Protein AF-A0A3B8P351-F1 (afdb_monomer)

Mean predicted aligned error: 10.22 Å

Foldseek 3Di:
DAAWFEEEEEADPLSVVLQVVSVVVVHRYHYHHAQVSLVVDDLQVTQEYEYLQHHPPHDFRAQHKYWYWKWQDDPDFLQAWTKIFTWIDTGPDDIWTLDIDGQGRDPQSQLLVSLVSSSVVSSVVVNVQVVQCNVPVCRSVPGDTDDDDPGDIHGSVSSVVSNPDGPVVPPPDVVVVVVVVDPPLQVLLVVCLVQVQDFDDQDPNDTDGSLNLQLLLVLVLVVVVVLCVPDDPAAAEEEAEDPDSNRSSNLLNCVLARHAYEYDHLPDDLVVRQLSCVVVVHQEYEYADDSPDDPPHHYHHCNPDDSFDQDPVRDRCNDDGSPDRSRPDDDDQPRFHYWYWDCDPPNRTDIDTDD

Structure (mmCIF, N/CA/C/O backbone):
data_AF-A0A3B8P351-F1
#
_entry.id   AF-A0A3B8P351-F1
#
loop_
_atom_site.group_PDB
_atom_site.id
_atom_site.type_symbol
_atom_site.label_atom_id
_atom_site.label_alt_id
_atom_site.label_comp_id
_atom_site.label_asym_id
_atom_site.label_entity_id
_atom_site.label_seq_id
_atom_site.pdbx_PDB_ins_code
_atom_site.Cartn_x
_atom_site.Cartn_y
_atom_site.Cartn_z
_atom_site.occupancy
_atom_site.B_iso_or_equiv
_atom_site.auth_seq_id
_atom_site.auth_comp_id
_atom_site.auth_asym_id
_atom_site.auth_atom_id
_atom_site.pdbx_PDB_model_num
ATOM 1 N N . MET A 1 1 ? -34.096 -7.828 28.884 1.00 81.75 1 MET A N 1
ATOM 2 C CA . MET A 1 1 ? -32.986 -7.026 28.340 1.00 81.75 1 MET A CA 1
ATOM 3 C C . MET A 1 1 ? -33.499 -5.605 28.229 1.00 81.75 1 MET A C 1
ATOM 5 O O . MET A 1 1 ? -34.484 -5.406 27.527 1.00 81.75 1 MET A O 1
ATOM 9 N N . ARG A 1 2 ? -32.963 -4.672 29.018 1.00 94.25 2 ARG A N 1
ATOM 10 C CA . ARG A 1 2 ? -33.383 -3.268 28.988 1.00 94.25 2 ARG A CA 1
ATOM 11 C C . ARG A 1 2 ? -32.788 -2.592 27.757 1.00 94.25 2 ARG A C 1
ATOM 13 O O . ARG A 1 2 ? -31.649 -2.876 27.385 1.00 94.25 2 ARG A O 1
ATOM 20 N N . ARG A 1 3 ? -33.565 -1.720 27.119 1.00 96.50 3 ARG A N 1
ATOM 21 C CA . ARG A 1 3 ? -33.026 -0.810 26.109 1.00 96.50 3 ARG A CA 1
ATOM 22 C C . ARG A 1 3 ? -32.134 0.192 26.837 1.00 96.50 3 ARG A C 1
ATOM 24 O O . ARG A 1 3 ? -32.552 0.713 27.861 1.00 9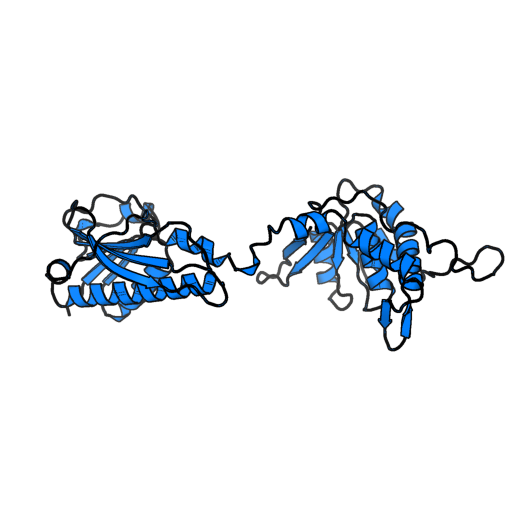6.50 3 ARG A O 1
ATOM 31 N N . LEU A 1 4 ? -30.928 0.389 26.318 1.00 97.00 4 LEU A N 1
ATOM 32 C CA . LEU A 1 4 ? -29.941 1.321 26.864 1.00 97.00 4 LEU A CA 1
ATOM 33 C C . LEU A 1 4 ? -29.857 2.520 25.927 1.00 97.00 4 LEU A C 1
ATOM 35 O O . LEU A 1 4 ? -29.971 2.326 24.711 1.00 97.00 4 LEU A O 1
ATOM 39 N N . ASP A 1 5 ? -29.627 3.700 26.484 1.00 95.81 5 ASP A N 1
ATOM 40 C CA . ASP A 1 5 ? -29.113 4.859 25.767 1.00 95.81 5 ASP A CA 1
ATOM 41 C C . ASP A 1 5 ? -27.581 4.869 25.855 1.00 95.81 5 ASP A C 1
ATOM 43 O O . ASP A 1 5 ? -27.005 5.024 26.934 1.00 95.81 5 ASP A O 1
ATOM 47 N N . ILE A 1 6 ? -26.920 4.592 24.730 1.00 96.06 6 ILE A N 1
ATOM 48 C CA . ILE A 1 6 ? -25.479 4.354 24.655 1.00 96.06 6 ILE A CA 1
ATOM 49 C C . ILE A 1 6 ? -24.829 5.443 23.822 1.00 96.06 6 ILE A C 1
ATOM 51 O O . ILE A 1 6 ? -25.173 5.655 22.653 1.00 96.06 6 ILE A O 1
ATOM 55 N N . LEU A 1 7 ? -23.812 6.064 24.401 1.00 94.44 7 LEU A N 1
ATOM 56 C CA . LEU A 1 7 ? -22.961 6.998 23.697 1.00 94.44 7 LEU A CA 1
ATOM 57 C C . LEU A 1 7 ? -21.646 6.334 23.302 1.00 94.44 7 LEU A C 1
ATOM 59 O O . LEU A 1 7 ? -20.955 5.759 24.136 1.00 94.44 7 LEU A O 1
ATOM 63 N N . LEU A 1 8 ? -21.301 6.424 22.026 1.00 95.31 8 LEU A N 1
ATOM 64 C CA . LEU A 1 8 ? -20.058 5.922 21.467 1.00 95.31 8 LEU A CA 1
ATOM 65 C C . LEU A 1 8 ? -19.169 7.112 21.091 1.00 95.31 8 LEU A C 1
ATOM 67 O O . LEU A 1 8 ? -19.535 7.895 20.215 1.00 95.31 8 LEU A O 1
ATOM 71 N N . CYS A 1 9 ? -18.016 7.246 21.738 1.00 93.81 9 CYS A N 1
ATOM 72 C CA . CYS A 1 9 ? -17.086 8.364 21.586 1.00 93.81 9 CYS A CA 1
ATOM 73 C C . CYS A 1 9 ? -15.800 7.901 20.891 1.00 93.81 9 CYS A C 1
ATOM 75 O O . CYS A 1 9 ? -14.944 7.284 21.521 1.00 93.81 9 CYS A O 1
ATOM 77 N N . GLY A 1 10 ? -15.643 8.202 19.604 1.00 93.94 10 GLY A N 1
ATOM 78 C CA . GLY A 1 10 ? -14.472 7.756 18.854 1.00 93.94 10 GLY A CA 1
ATOM 79 C C . GLY A 1 10 ? -14.658 7.716 17.345 1.00 93.94 10 GLY A C 1
ATOM 80 O O . GLY A 1 10 ? -15.765 7.860 16.821 1.00 93.94 10 GLY A O 1
ATOM 81 N N . SER A 1 11 ? -13.551 7.528 16.635 1.00 93.00 11 SER A N 1
ATOM 82 C CA . SER A 1 11 ? -13.486 7.525 15.174 1.00 93.00 11 SER A CA 1
ATOM 83 C C . SER A 1 11 ? -13.057 6.181 14.575 1.00 93.00 11 SER A C 1
ATOM 85 O O . SER A 1 11 ? -13.012 6.066 13.349 1.00 93.00 11 SER A O 1
ATOM 87 N N . SER A 1 12 ? -12.800 5.147 15.386 1.00 92.94 12 SER A N 1
ATOM 88 C CA . SER A 1 12 ? -12.355 3.850 14.866 1.00 92.94 12 SER A CA 1
ATOM 89 C C . SER A 1 12 ? -13.441 3.102 14.082 1.00 92.94 12 SER A C 1
ATOM 91 O O . SER A 1 12 ? -14.659 3.270 14.262 1.00 92.94 12 SER A O 1
ATOM 93 N N . LEU A 1 13 ? -12.982 2.189 13.221 1.00 90.88 13 LEU A N 1
ATOM 94 C CA . LEU A 1 13 ? -13.857 1.266 12.505 1.00 90.88 13 LEU A CA 1
ATOM 95 C C . LEU A 1 13 ? -14.593 0.313 13.461 1.00 90.88 13 LEU A C 1
ATOM 97 O O . LEU A 1 13 ? -15.772 0.034 13.232 1.00 90.88 13 LEU A O 1
ATOM 101 N N . ALA A 1 14 ? -13.936 -0.160 14.528 1.00 93.94 14 ALA A N 1
ATOM 102 C CA . ALA A 1 14 ? -14.572 -1.004 15.543 1.00 93.94 14 ALA A CA 1
ATOM 103 C C . ALA A 1 14 ? -15.774 -0.300 16.171 1.00 93.94 14 ALA A C 1
ATOM 105 O O . ALA A 1 14 ? -16.864 -0.867 16.207 1.00 93.94 14 ALA A O 1
ATOM 106 N N . LEU A 1 15 ? -15.625 0.963 16.576 1.00 95.12 15 LEU A N 1
ATOM 107 C CA . LEU A 1 15 ? -16.716 1.705 17.200 1.00 95.12 15 LEU A CA 1
ATOM 108 C C . LEU A 1 15 ? -17.900 1.910 16.241 1.00 95.12 15 LEU A C 1
ATOM 110 O O . LEU A 1 15 ? -19.062 1.759 16.623 1.00 95.12 15 LEU A O 1
ATOM 114 N N . SER A 1 16 ? -17.609 2.170 14.963 1.00 94.81 16 SER A N 1
ATOM 115 C CA . SER A 1 16 ? -18.632 2.283 13.915 1.00 94.81 16 SER A CA 1
ATOM 116 C C . SER A 1 16 ? -19.393 0.967 13.689 1.00 94.81 16 SER A C 1
ATOM 118 O O . SER A 1 16 ? -20.611 0.987 13.492 1.00 94.81 16 SER A O 1
ATOM 120 N N . ARG A 1 17 ? -18.704 -0.183 13.741 1.00 96.25 17 ARG A N 1
ATOM 121 C CA . ARG A 1 17 ? -19.320 -1.519 13.629 1.00 96.25 17 ARG A CA 1
ATOM 122 C C . ARG A 1 17 ? -20.142 -1.876 14.864 1.00 96.25 17 ARG A C 1
ATOM 124 O O . ARG A 1 17 ? -21.301 -2.262 14.717 1.00 96.25 17 ARG A O 1
ATOM 131 N N . LEU A 1 18 ? -19.594 -1.639 16.055 1.00 98.06 18 LEU A N 1
ATOM 132 C CA . LEU A 1 18 ? -20.289 -1.820 17.328 1.00 98.06 18 LEU A CA 1
ATOM 133 C C . LEU A 1 18 ? -21.593 -1.012 17.362 1.00 98.06 18 LEU A C 1
ATOM 135 O O . LEU A 1 18 ? -22.628 -1.518 17.788 1.00 98.06 18 LEU A O 1
ATOM 139 N N . ALA A 1 19 ? -21.592 0.214 16.826 1.00 97.81 19 ALA A N 1
ATOM 140 C CA . ALA A 1 19 ? -22.806 1.019 16.705 1.00 97.81 19 ALA A CA 1
ATOM 141 C C . ALA A 1 19 ? -23.913 0.324 15.894 1.00 97.81 19 ALA A C 1
ATOM 143 O O . ALA A 1 19 ? -25.096 0.457 16.211 1.00 97.81 19 ALA A O 1
ATOM 144 N N . GLY A 1 20 ? -23.542 -0.392 14.830 1.00 97.50 20 GLY A N 1
ATOM 145 C CA . GLY A 1 20 ? -24.462 -1.186 14.020 1.00 97.50 20 GLY A CA 1
ATOM 146 C C . GLY A 1 20 ? -25.048 -2.360 14.802 1.00 97.50 20 GLY A C 1
ATOM 147 O O . GLY A 1 20 ? -26.270 -2.513 14.836 1.00 97.50 20 GLY A O 1
ATOM 148 N N . GLU A 1 21 ? -24.199 -3.138 15.473 1.00 97.56 21 GLU A N 1
ATOM 149 C CA . GLU A 1 21 ? -24.620 -4.300 16.268 1.00 97.56 21 GLU A CA 1
ATOM 150 C C . GLU A 1 21 ? -25.531 -3.907 17.433 1.00 97.56 21 GLU A C 1
ATOM 152 O O . GLU A 1 21 ? -26.612 -4.471 17.605 1.00 97.56 21 GLU A O 1
ATOM 157 N N . LEU A 1 22 ? -25.169 -2.867 18.186 1.00 98.19 22 LEU A N 1
ATOM 158 C CA . LEU A 1 22 ? -25.961 -2.399 19.322 1.00 98.19 22 LEU A CA 1
ATOM 159 C C . LEU A 1 22 ? -27.351 -1.896 18.903 1.00 98.19 22 LEU A C 1
ATOM 161 O O . LEU A 1 22 ? -28.334 -2.126 19.613 1.00 98.19 22 LEU A O 1
ATOM 165 N N . ARG A 1 23 ? -27.471 -1.263 17.727 1.00 98.06 23 ARG A N 1
ATOM 166 C CA . ARG A 1 23 ? -28.778 -0.890 17.157 1.00 98.06 23 ARG A CA 1
ATOM 167 C C . ARG A 1 23 ? -29.599 -2.117 16.770 1.00 98.06 23 ARG A C 1
ATOM 169 O O . ARG A 1 23 ? -30.800 -2.135 17.030 1.00 98.06 23 ARG A O 1
ATOM 176 N N . GLN A 1 24 ? -28.975 -3.147 16.193 1.00 97.19 24 GLN A N 1
ATOM 177 C CA . GLN A 1 24 ? -29.650 -4.417 15.883 1.00 97.19 24 GLN A CA 1
ATOM 178 C C . GLN A 1 24 ? -30.126 -5.138 17.153 1.00 97.19 24 GLN A C 1
ATOM 180 O O . GLN A 1 24 ? -31.197 -5.740 17.155 1.00 97.19 24 GLN A O 1
ATOM 185 N N . MET A 1 25 ? -29.385 -5.003 18.255 1.00 96.31 25 MET A N 1
ATOM 186 C CA . MET A 1 25 ? -29.771 -5.481 19.588 1.00 96.31 25 MET A CA 1
ATOM 187 C C . MET A 1 25 ? -30.885 -4.646 20.252 1.00 96.31 25 MET A C 1
ATOM 189 O O . MET A 1 25 ? -31.368 -5.008 21.326 1.00 96.31 25 MET A O 1
ATOM 193 N N . GLY A 1 26 ? -31.319 -3.545 19.627 1.00 96.88 26 GLY A N 1
ATOM 194 C CA . GLY A 1 26 ? -32.425 -2.704 20.087 1.00 96.88 26 GLY A CA 1
ATOM 195 C C . GLY A 1 26 ? -32.029 -1.555 21.018 1.00 96.88 26 GLY A C 1
ATOM 196 O O . GLY A 1 26 ? -32.918 -0.916 21.586 1.00 96.88 26 GLY A O 1
ATOM 197 N N . HIS A 1 27 ? -30.734 -1.268 21.185 1.00 98.06 27 HIS A N 1
ATOM 198 C CA . HIS A 1 27 ? -30.262 -0.117 21.958 1.00 98.06 27 HIS A CA 1
ATOM 199 C C . HIS A 1 27 ? -30.430 1.195 21.182 1.00 98.06 27 HIS A C 1
ATOM 201 O O . HIS A 1 27 ? -30.443 1.229 19.950 1.00 98.06 27 HIS A O 1
ATOM 207 N N . GLN A 1 28 ? -30.571 2.296 21.914 1.00 97.31 28 GLN A N 1
ATOM 208 C CA . GLN A 1 28 ? -30.424 3.632 21.356 1.00 97.31 28 GLN A CA 1
ATOM 209 C C . GLN A 1 28 ? -28.932 3.980 21.360 1.00 97.31 28 GLN A C 1
ATOM 211 O O . GLN A 1 28 ? -28.271 3.808 22.375 1.00 97.31 28 GLN A O 1
ATOM 216 N N . VAL A 1 29 ? -28.389 4.364 20.201 1.00 97.12 29 VAL A N 1
ATOM 217 C CA . VAL A 1 29 ? -26.940 4.524 20.020 1.00 97.12 29 VAL A CA 1
ATOM 218 C C . VAL A 1 29 ? -26.626 5.831 19.315 1.00 97.12 29 VAL A C 1
ATOM 220 O O . VAL A 1 29 ? -27.010 6.029 18.152 1.00 97.12 29 VAL A O 1
ATOM 223 N N . HIS A 1 30 ? -25.845 6.660 19.991 1.00 94.38 30 HIS A N 1
ATOM 224 C CA . HIS A 1 30 ? -25.356 7.946 19.517 1.00 94.38 30 HIS A CA 1
ATOM 225 C C . HIS A 1 30 ? -23.851 7.856 19.282 1.00 94.38 30 HIS A C 1
ATOM 227 O O . HIS A 1 30 ? -23.117 7.406 20.152 1.00 94.38 30 HIS A O 1
ATOM 233 N N . LEU A 1 31 ? -23.392 8.240 18.091 1.00 93.50 31 LEU A N 1
ATOM 234 C CA . LEU A 1 31 ? -21.985 8.145 17.704 1.00 93.50 31 LEU A CA 1
ATOM 235 C C . LEU A 1 31 ? -21.398 9.556 17.593 1.00 93.50 31 LEU A C 1
ATOM 237 O O . LEU A 1 31 ? -21.861 10.348 16.774 1.00 93.50 31 LEU A O 1
ATOM 241 N N . LEU A 1 32 ? -20.392 9.853 18.412 1.00 93.00 32 LEU A N 1
ATOM 242 C CA . LEU A 1 32 ? -19.661 11.116 18.445 1.00 93.00 32 LEU A CA 1
ATOM 243 C C . LEU A 1 32 ? -18.255 10.880 17.890 1.00 93.00 32 LEU A C 1
ATOM 245 O O . LEU A 1 32 ? -17.405 10.292 18.554 1.00 93.00 32 LEU A O 1
ATOM 249 N N . GLN A 1 33 ? -18.023 11.323 16.654 1.00 91.38 33 GLN A N 1
ATOM 250 C CA . GLN A 1 33 ? -16.795 11.007 15.904 1.00 91.38 33 GLN A CA 1
ATOM 251 C C . GLN A 1 33 ? -15.796 12.162 15.839 1.00 91.38 33 GLN A C 1
ATOM 253 O O . GLN A 1 33 ? -14.711 12.016 15.279 1.00 91.38 33 GLN A O 1
ATOM 258 N N . THR A 1 34 ? -16.151 13.323 16.388 1.00 90.50 34 THR A N 1
ATOM 259 C CA . THR A 1 34 ? -15.288 14.505 16.419 1.00 90.50 34 THR A CA 1
ATOM 260 C C . THR A 1 34 ? -15.365 15.181 17.784 1.00 90.50 34 THR A C 1
ATOM 262 O O . THR A 1 34 ? -16.422 15.127 18.415 1.00 90.50 34 THR A O 1
ATOM 265 N N . PRO A 1 35 ? -14.312 15.896 18.223 1.00 86.19 35 PRO A N 1
ATOM 266 C CA . PRO A 1 35 ? -14.347 16.619 19.494 1.00 86.19 35 PRO A CA 1
ATOM 267 C C . PRO A 1 35 ? -15.503 17.628 19.597 1.00 86.19 35 PRO A C 1
ATOM 269 O O . PRO A 1 35 ? -16.150 17.725 20.631 1.00 86.19 35 PRO A O 1
ATOM 272 N N . ALA A 1 36 ? -15.843 18.312 18.498 1.00 86.75 36 ALA A N 1
ATOM 273 C CA . ALA A 1 36 ? -16.965 19.260 18.446 1.00 86.75 36 ALA A CA 1
ATOM 274 C C . ALA A 1 36 ? -18.347 18.603 18.660 1.00 86.75 36 ALA A C 1
ATOM 276 O O . ALA A 1 36 ? -19.332 19.279 18.962 1.00 86.75 36 ALA A O 1
ATOM 277 N N . SER A 1 37 ? -18.440 17.279 18.498 1.00 85.56 37 SER A N 1
ATOM 278 C CA . SER A 1 37 ? -19.675 16.536 18.759 1.00 85.56 37 SER A CA 1
ATOM 279 C C . SER A 1 37 ? -19.997 16.472 20.259 1.00 85.56 37 SER A C 1
ATOM 281 O O . SER A 1 37 ? -21.161 16.296 20.613 1.00 85.56 37 SER A O 1
ATOM 283 N N . PHE A 1 38 ? -19.001 16.653 21.139 1.00 83.00 38 PHE A N 1
ATOM 284 C CA . PHE A 1 38 ? -19.196 16.621 22.592 1.00 83.00 38 PHE A CA 1
ATOM 285 C C . PHE A 1 38 ? -19.985 17.827 23.116 1.00 83.00 38 PHE A C 1
ATOM 287 O O . PHE A 1 38 ? -20.798 17.663 24.020 1.00 83.00 38 PHE A O 1
ATOM 294 N N . ASP A 1 39 ? -19.833 19.006 22.504 1.00 81.56 39 ASP A N 1
ATOM 295 C CA . ASP A 1 39 ? -20.517 20.241 22.933 1.00 81.56 39 ASP A CA 1
ATOM 296 C C . ASP A 1 39 ? -22.048 20.160 22.814 1.00 81.56 39 ASP A C 1
ATOM 298 O O . ASP A 1 39 ? -22.787 20.903 23.459 1.00 81.56 39 ASP A O 1
ATOM 302 N N . HIS A 1 40 ? -22.532 19.248 21.973 1.00 77.19 40 HIS A N 1
ATOM 303 C CA . HIS A 1 40 ? -23.942 19.102 21.633 1.00 77.19 40 HIS A CA 1
ATOM 304 C C . HIS A 1 40 ? -24.611 17.932 22.365 1.00 77.19 40 HIS A C 1
ATOM 306 O O . HIS A 1 40 ? -25.800 17.687 22.150 1.00 77.19 40 HIS A O 1
ATOM 312 N N . TRP A 1 41 ? -23.872 17.204 23.212 1.00 79.06 41 TRP A N 1
ATOM 313 C CA . TRP A 1 41 ? -24.369 16.003 23.873 1.00 79.06 41 TRP A CA 1
ATOM 314 C C . TRP A 1 41 ? -24.250 16.065 25.396 1.00 79.06 41 TRP A C 1
ATOM 316 O O . TRP A 1 41 ? -23.225 16.443 25.956 1.00 79.06 41 TRP A O 1
ATOM 326 N N . GLN A 1 42 ? -25.300 15.626 26.091 1.00 77.69 42 GLN A N 1
ATOM 327 C CA . GLN A 1 42 ? -25.291 15.489 27.547 1.00 77.69 42 GLN A CA 1
ATOM 328 C C . GLN A 1 42 ? -24.691 14.132 27.933 1.00 77.69 42 GLN A C 1
ATOM 330 O O . GLN A 1 42 ? -25.403 13.147 28.114 1.00 77.69 42 GLN A O 1
ATOM 335 N N . LEU A 1 43 ? -23.361 14.080 28.053 1.00 73.62 43 LEU A N 1
ATOM 336 C CA . LEU A 1 43 ? -22.596 12.858 28.352 1.00 73.62 43 LEU A CA 1
ATOM 337 C C . LEU A 1 43 ? -23.102 12.115 29.606 1.00 73.62 43 LEU A C 1
ATOM 339 O O . LEU A 1 43 ? -23.205 10.895 29.603 1.00 73.62 43 LEU A O 1
ATOM 343 N N . HIS A 1 44 ? -23.492 12.852 30.647 1.00 72.69 44 HIS A N 1
ATOM 344 C CA . HIS A 1 44 ? -23.957 12.321 31.935 1.00 72.69 44 HIS A CA 1
ATOM 345 C C . HIS A 1 44 ? -25.394 11.767 31.931 1.00 72.69 44 HIS A C 1
ATOM 347 O O . HIS A 1 44 ? -25.841 11.230 32.939 1.00 72.69 44 HIS A O 1
ATOM 353 N N . ALA A 1 45 ? -26.144 11.934 30.837 1.00 82.62 45 ALA A N 1
ATOM 354 C CA . ALA A 1 45 ? -27.531 11.474 30.733 1.00 82.62 45 ALA A CA 1
ATOM 355 C C . ALA A 1 45 ? -27.667 10.076 30.094 1.00 82.62 45 ALA A C 1
AT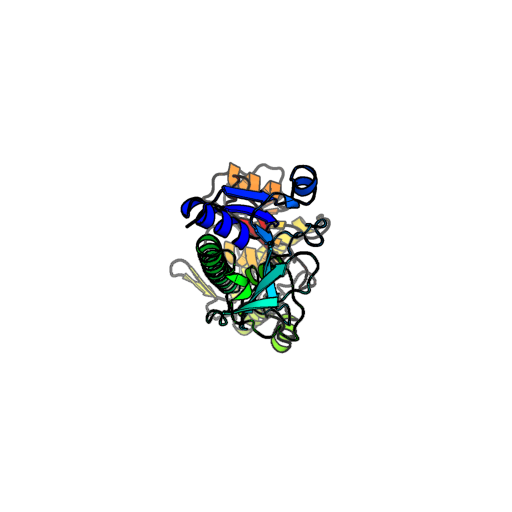OM 357 O O . ALA A 1 45 ? -28.777 9.558 30.005 1.00 82.62 45 ALA A O 1
ATOM 358 N N . SER A 1 46 ? -26.563 9.481 29.628 1.00 89.94 46 SER A N 1
ATOM 359 C CA . SER A 1 46 ? -26.559 8.175 28.948 1.00 89.94 46 SER A CA 1
ATOM 360 C C . SER A 1 46 ? -26.479 7.025 29.963 1.00 89.94 46 SER A C 1
ATOM 362 O O . SER A 1 46 ? -25.868 7.175 31.016 1.00 89.94 46 SER A O 1
ATOM 364 N N . ASP A 1 47 ? -27.038 5.853 29.649 1.00 93.06 47 ASP A N 1
ATOM 365 C CA . ASP A 1 47 ? -26.924 4.662 30.512 1.00 93.06 47 ASP A CA 1
ATOM 366 C C . ASP A 1 47 ? -25.505 4.074 30.509 1.00 93.06 47 ASP A C 1
ATOM 368 O O . ASP A 1 47 ? -25.082 3.416 31.465 1.00 93.06 47 ASP A O 1
ATOM 372 N N . LEU A 1 48 ? -24.797 4.241 29.390 1.00 94.44 48 LEU A N 1
ATOM 373 C CA . LEU A 1 48 ? -23.452 3.730 29.171 1.00 94.44 48 LEU A CA 1
ATOM 374 C C . LEU A 1 48 ? -22.710 4.609 28.170 1.00 94.44 48 LEU A C 1
ATOM 376 O O . LEU A 1 48 ? -23.270 5.010 27.149 1.00 94.44 48 LEU A O 1
ATOM 380 N N . ILE A 1 49 ? -21.423 4.821 28.422 1.00 94.25 49 ILE A N 1
ATOM 381 C CA . ILE A 1 49 ? -20.526 5.444 27.456 1.00 94.25 49 ILE A CA 1
ATOM 382 C C . ILE A 1 49 ? -19.438 4.453 27.062 1.00 94.25 49 ILE A C 1
ATOM 384 O O . ILE A 1 49 ? -18.909 3.745 27.915 1.00 94.25 49 ILE A O 1
ATOM 388 N N . VAL A 1 50 ? -19.114 4.390 25.777 1.00 95.62 50 VAL A N 1
ATOM 389 C CA . VAL A 1 50 ? -18.045 3.549 25.238 1.00 95.62 50 VAL A CA 1
ATOM 390 C C . VAL A 1 50 ? -17.120 4.423 24.408 1.00 95.62 50 VAL A C 1
ATOM 392 O O . VAL A 1 50 ? -17.573 5.062 23.462 1.00 95.62 50 VAL A O 1
ATOM 395 N N . ASP A 1 51 ? -15.835 4.445 24.734 1.00 94.50 51 ASP A N 1
ATOM 396 C CA . ASP A 1 51 ? -14.815 5.105 23.923 1.00 94.50 51 ASP A CA 1
ATOM 397 C C . ASP A 1 51 ? -13.813 4.103 23.342 1.00 94.50 51 ASP A C 1
ATOM 399 O O . ASP A 1 51 ? -13.717 2.969 23.799 1.00 94.50 51 ASP A O 1
ATOM 403 N N . ASP A 1 52 ? -13.076 4.511 22.316 1.00 95.12 52 ASP A N 1
ATOM 404 C CA . ASP A 1 52 ? -11.983 3.737 21.710 1.00 95.12 52 ASP A CA 1
ATOM 405 C C . ASP A 1 52 ? -10.614 4.438 21.854 1.00 95.12 52 ASP A C 1
ATOM 407 O O . ASP A 1 52 ? -9.670 4.155 21.112 1.00 95.12 52 ASP A O 1
ATOM 411 N N . ALA A 1 53 ? -10.547 5.417 22.767 1.00 93.69 53 ALA A N 1
ATOM 412 C CA . ALA A 1 53 ? -9.449 6.346 23.023 1.00 93.69 53 ALA A CA 1
ATOM 413 C C . ALA A 1 53 ? -8.913 7.159 21.820 1.00 93.69 53 ALA A C 1
ATOM 415 O O . ALA A 1 53 ? -7.959 7.918 21.989 1.00 93.69 53 ALA A O 1
ATOM 416 N N . THR A 1 54 ? -9.551 7.113 20.645 1.00 93.31 54 THR A N 1
ATOM 417 C CA . THR A 1 54 ? -9.115 7.880 19.454 1.00 93.31 54 THR A CA 1
ATOM 418 C C . THR A 1 54 ? -9.377 9.387 19.565 1.00 93.31 54 THR A C 1
ATOM 420 O O . THR A 1 54 ? -8.730 10.192 18.899 1.00 93.31 54 THR A O 1
ATOM 423 N N . LEU A 1 55 ? -10.335 9.784 20.409 1.00 90.25 55 LEU A N 1
ATOM 424 C CA . LEU A 1 55 ? -10.703 11.182 20.674 1.00 90.25 55 LEU A CA 1
ATOM 425 C C . LEU A 1 55 ? -10.325 11.634 22.092 1.00 90.25 55 LEU A C 1
ATOM 427 O O . LEU A 1 55 ? -10.818 12.658 22.562 1.00 90.25 55 LEU A O 1
ATOM 431 N N . ALA A 1 56 ? -9.489 10.866 22.797 1.00 80.88 56 ALA A N 1
ATOM 432 C CA . ALA A 1 56 ? -9.055 11.214 24.143 1.00 80.88 56 ALA A CA 1
ATOM 433 C C . ALA A 1 56 ? -8.036 12.378 24.146 1.00 80.88 56 ALA A C 1
ATOM 435 O O . ALA A 1 56 ? -7.197 12.459 23.247 1.00 80.88 56 ALA A O 1
ATOM 436 N N . PRO A 1 57 ? -8.044 13.252 25.176 1.00 77.06 57 PRO A N 1
ATOM 437 C CA . PRO A 1 57 ? -9.007 13.305 26.277 1.00 77.06 57 PRO A CA 1
ATOM 438 C C . PRO A 1 57 ? -10.356 13.901 25.836 1.00 77.06 57 PRO A C 1
ATOM 440 O O . PRO A 1 57 ? -10.409 14.805 25.008 1.00 77.06 57 PRO A O 1
ATOM 443 N N . T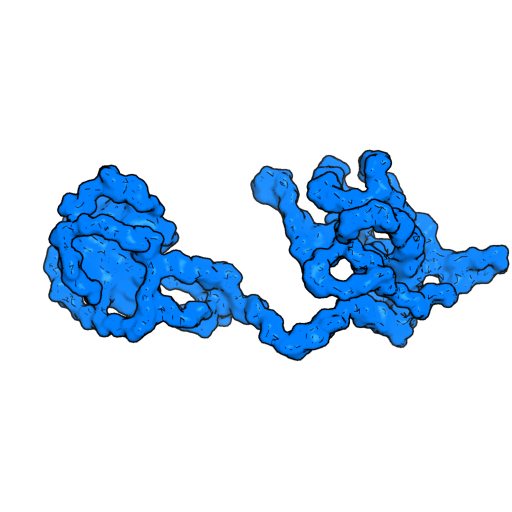RP A 1 58 ? -11.443 13.419 26.434 1.00 76.56 58 TRP A N 1
ATOM 444 C CA . TRP A 1 58 ? -12.812 13.903 26.223 1.00 76.56 58 TRP A CA 1
ATOM 445 C C . TRP A 1 58 ? -13.418 14.365 27.573 1.00 76.56 58 TRP A C 1
ATOM 447 O O . TRP A 1 58 ? -12.828 14.054 28.612 1.00 76.56 58 TRP A O 1
ATOM 457 N N . PRO A 1 59 ? -14.496 15.183 27.589 1.00 74.88 59 PRO A N 1
ATOM 458 C CA . PRO A 1 59 ? -14.950 15.917 28.787 1.00 74.88 59 PRO A CA 1
ATOM 459 C C . PRO A 1 59 ? -15.319 15.027 29.987 1.00 74.88 59 PRO A C 1
ATOM 461 O O . PRO A 1 59 ? -15.562 13.841 29.807 1.00 74.88 59 PRO A O 1
ATOM 464 N N . GLU A 1 60 ? -15.413 15.599 31.197 1.00 71.56 60 GLU A N 1
ATOM 465 C CA . GLU A 1 60 ? -15.832 14.891 32.425 1.00 71.56 60 GLU A CA 1
ATOM 466 C C . GLU A 1 60 ? -17.259 14.312 32.337 1.00 71.56 60 GLU A C 1
ATOM 468 O O . GLU A 1 60 ? -18.166 14.905 31.749 1.00 71.56 60 GLU A O 1
ATOM 473 N N . LEU A 1 61 ? -17.471 13.140 32.950 1.00 71.81 61 LEU A N 1
ATOM 474 C CA . LEU A 1 61 ? -18.589 12.234 32.613 1.00 71.81 61 LEU A CA 1
ATOM 475 C C . LEU A 1 61 ? -19.545 11.941 33.764 1.00 71.81 61 LEU A C 1
ATOM 477 O O . LEU A 1 61 ? -20.403 11.056 33.660 1.00 71.81 61 LEU A O 1
ATOM 481 N N . GLY A 1 62 ? -19.412 12.698 34.854 1.00 74.12 62 GLY A N 1
ATOM 482 C CA . GLY A 1 62 ? -20.150 12.447 36.086 1.00 74.12 62 GLY A CA 1
ATOM 483 C C . GLY A 1 62 ? -19.935 11.011 36.567 1.00 74.12 62 GLY A C 1
ATOM 484 O O . GLY A 1 62 ? -18.849 10.463 36.419 1.00 74.12 62 GLY A O 1
ATOM 485 N N . GLU A 1 63 ? -20.977 10.383 37.106 1.00 82.19 63 GLU A N 1
ATOM 486 C CA . GLU A 1 63 ? -20.924 9.013 37.646 1.00 82.19 63 GLU A CA 1
ATOM 487 C C . GLU A 1 63 ? -21.277 7.929 36.610 1.00 82.19 63 GLU A C 1
ATOM 489 O O . GLU A 1 63 ? -21.429 6.757 36.949 1.00 82.19 63 GLU A O 1
ATOM 494 N N . THR A 1 64 ? -21.396 8.291 35.330 1.00 87.44 64 THR A N 1
ATOM 495 C CA . THR A 1 64 ? -21.833 7.362 34.279 1.00 87.44 64 THR A CA 1
ATOM 496 C C . THR A 1 64 ? -20.851 6.200 34.118 1.00 87.44 64 THR A C 1
ATOM 498 O O . THR A 1 64 ? -19.626 6.389 34.112 1.00 87.44 64 THR A O 1
ATOM 501 N N . ARG A 1 65 ? -21.390 4.986 33.949 1.00 91.25 65 ARG A N 1
ATOM 502 C CA . ARG A 1 65 ? -20.605 3.793 33.607 1.00 91.25 65 ARG A CA 1
ATOM 503 C C . ARG A 1 65 ? -19.919 3.982 32.263 1.00 91.25 65 ARG A C 1
ATOM 505 O O . ARG A 1 65 ? -20.532 4.439 31.298 1.00 91.25 65 ARG A O 1
ATOM 512 N N . GLN A 1 66 ? -18.657 3.575 32.203 1.00 93.38 66 GLN A N 1
ATOM 513 C CA . GLN A 1 66 ? -17.832 3.728 31.014 1.00 93.38 66 GLN A CA 1
ATOM 514 C C . GLN A 1 66 ? -17.178 2.408 30.628 1.00 93.38 66 GLN A C 1
ATOM 516 O O . GLN A 1 66 ? -16.761 1.633 31.496 1.00 93.38 66 GLN A O 1
ATOM 521 N N . LEU A 1 67 ? -17.061 2.195 29.321 1.00 96.44 67 LEU A N 1
ATOM 522 C CA . LEU A 1 67 ? -16.164 1.231 28.710 1.00 96.44 67 LEU A CA 1
ATOM 523 C C . LEU A 1 67 ? -15.142 1.963 27.842 1.00 96.44 67 LEU A C 1
ATOM 525 O O . LEU A 1 67 ? -15.494 2.929 27.175 1.00 96.44 67 LEU A O 1
ATOM 529 N N . SER A 1 68 ? -13.907 1.477 27.814 1.00 96.19 68 SER A N 1
ATOM 530 C CA . SER A 1 68 ? -12.913 1.929 26.840 1.00 96.19 68 SER A CA 1
ATOM 531 C C . SER A 1 68 ? -12.315 0.730 26.122 1.00 96.19 68 SER A C 1
ATOM 533 O O . SER A 1 68 ? -11.930 -0.256 26.753 1.00 96.19 68 SER A O 1
ATOM 535 N N . LEU A 1 69 ? -12.296 0.805 24.797 1.00 97.50 69 LEU A N 1
ATOM 536 C CA . LEU A 1 69 ? -11.800 -0.213 23.885 1.00 97.50 69 LEU A CA 1
ATOM 537 C C . LEU A 1 69 ? -10.401 0.214 23.449 1.00 97.50 69 LEU A C 1
ATOM 539 O O . LEU A 1 69 ? -10.249 1.143 22.663 1.00 97.50 69 LEU A O 1
ATOM 543 N N . GLN A 1 70 ? -9.370 -0.429 23.984 1.00 96.19 70 GLN A N 1
ATOM 544 C CA . GLN A 1 70 ? -7.983 -0.018 23.755 1.00 96.19 70 GLN A CA 1
ATOM 545 C C . GLN A 1 70 ? -7.124 -1.195 23.305 1.00 96.19 70 GLN A C 1
ATOM 547 O O . GLN A 1 70 ? -7.513 -2.357 23.427 1.00 96.19 70 GLN A O 1
ATOM 552 N N . ALA A 1 71 ? -5.937 -0.888 22.793 1.00 95.25 71 ALA A N 1
ATOM 553 C CA . ALA A 1 71 ? -4.914 -1.871 22.467 1.00 95.25 71 ALA A CA 1
ATOM 554 C C . ALA A 1 71 ? -3.658 -1.628 23.310 1.00 95.25 71 ALA A C 1
ATOM 556 O O . ALA A 1 71 ? -3.320 -0.487 23.632 1.00 95.25 71 ALA A O 1
ATOM 557 N N . ALA A 1 72 ? -2.940 -2.697 23.648 1.00 93.56 72 ALA A N 1
ATOM 558 C CA . ALA A 1 72 ? -1.586 -2.580 24.169 1.00 93.56 72 ALA A CA 1
ATOM 559 C C . ALA A 1 72 ? -0.641 -2.189 23.019 1.00 93.56 72 ALA A C 1
ATOM 561 O O . ALA A 1 72 ? -0.524 -2.905 22.027 1.00 93.56 72 ALA A O 1
ATOM 562 N N . ALA A 1 73 ? 0.037 -1.054 23.151 1.00 81.75 73 ALA A N 1
ATOM 563 C CA . ALA A 1 73 ? 0.795 -0.407 22.084 1.00 81.75 73 ALA A CA 1
ATOM 564 C C . ALA A 1 73 ? 2.315 -0.564 22.244 1.00 81.75 73 ALA A C 1
ATOM 566 O O . ALA A 1 73 ? 3.060 0.408 22.123 1.00 81.75 73 ALA A O 1
ATOM 567 N N . ASP A 1 74 ? 2.789 -1.782 22.512 1.00 80.94 74 ASP A N 1
ATOM 568 C CA . ASP A 1 74 ? 4.227 -2.070 22.537 1.00 80.94 74 ASP A CA 1
ATOM 569 C C . ASP A 1 74 ? 4.648 -2.809 21.264 1.00 80.94 74 ASP A C 1
ATOM 571 O O . ASP A 1 74 ? 4.150 -3.895 20.985 1.00 80.94 74 ASP A O 1
ATOM 575 N N . GLN A 1 75 ? 5.545 -2.196 20.485 1.00 80.25 75 GLN A N 1
ATOM 576 C CA . GLN A 1 75 ? 6.155 -2.778 19.279 1.00 80.25 75 GLN A CA 1
ATOM 577 C C . GLN A 1 75 ? 5.162 -3.459 18.315 1.00 80.25 75 GLN A C 1
ATOM 579 O O . GLN A 1 75 ? 5.396 -4.577 17.856 1.00 80.25 75 GLN A O 1
ATOM 584 N N . LEU A 1 76 ? 4.062 -2.770 17.982 1.00 88.06 76 LEU A N 1
ATOM 585 C CA . LEU A 1 76 ? 3.065 -3.271 17.031 1.00 88.06 76 LEU A CA 1
ATOM 586 C C . LEU A 1 76 ? 3.729 -3.734 15.725 1.00 88.06 76 LEU A C 1
ATOM 588 O O . LEU A 1 76 ? 4.454 -2.981 15.072 1.00 88.06 76 LEU A O 1
ATOM 592 N N . SER A 1 77 ? 3.442 -4.974 15.340 1.00 89.75 77 SER A N 1
ATOM 593 C CA . SER A 1 77 ? 3.997 -5.631 14.161 1.00 89.75 77 SER A CA 1
ATOM 594 C C . SER A 1 77 ? 2.940 -6.541 13.539 1.00 89.75 77 SER A C 1
ATOM 596 O O . SER A 1 77 ? 2.208 -7.194 14.281 1.00 89.75 77 SER A O 1
ATOM 598 N N . PRO A 1 78 ? 2.876 -6.663 12.199 1.00 88.94 78 PRO A N 1
ATOM 599 C CA . PRO A 1 78 ? 2.001 -7.643 11.556 1.00 88.94 78 PRO A CA 1
ATOM 600 C C . PRO A 1 78 ? 2.448 -9.094 11.815 1.00 88.94 78 PRO A C 1
ATOM 602 O O . PRO A 1 78 ? 1.732 -10.029 11.475 1.00 88.94 78 PRO A O 1
ATOM 605 N N . MET A 1 79 ? 3.643 -9.275 12.390 1.00 90.25 79 MET A N 1
ATOM 606 C CA . MET A 1 79 ? 4.235 -10.559 12.774 1.00 90.25 79 MET A CA 1
ATOM 607 C C . MET A 1 79 ? 4.248 -10.769 14.294 1.00 90.25 79 MET A C 1
ATOM 609 O O . MET A 1 79 ? 5.164 -11.390 14.823 1.00 90.25 79 MET A O 1
ATOM 613 N N . ALA A 1 80 ? 3.318 -10.150 15.013 1.00 92.06 80 ALA A N 1
ATOM 614 C CA . ALA A 1 80 ? 3.165 -10.347 16.443 1.00 92.06 80 ALA A CA 1
ATOM 615 C C . ALA A 1 80 ? 1.680 -10.358 16.805 1.00 92.06 80 ALA A C 1
ATOM 617 O O . ALA A 1 80 ? 0.855 -9.749 16.123 1.00 92.06 80 ALA A O 1
ATOM 618 N N . ALA A 1 81 ? 1.350 -11.052 17.892 1.00 93.25 81 ALA A N 1
ATOM 619 C CA . ALA A 1 81 ? 0.011 -11.008 18.457 1.00 93.25 81 ALA A CA 1
ATOM 620 C C . ALA A 1 81 ? -0.315 -9.589 18.948 1.00 93.25 81 ALA A C 1
ATOM 622 O O . ALA A 1 81 ? 0.536 -8.905 19.522 1.00 93.25 81 ALA A O 1
ATOM 623 N N . VAL A 1 82 ? -1.563 -9.172 18.756 1.00 94.12 82 VAL A N 1
ATOM 624 C CA . VAL A 1 82 ? -2.082 -7.896 19.250 1.00 94.12 82 VAL A CA 1
ATOM 625 C C . VAL A 1 82 ? -2.946 -8.170 20.468 1.00 94.12 82 VAL A C 1
ATOM 627 O O . VAL A 1 82 ? -3.855 -8.996 20.432 1.00 94.12 82 VAL A O 1
ATOM 630 N N . GLN A 1 83 ? -2.678 -7.454 21.554 1.00 95.25 83 GLN A N 1
ATOM 631 C CA . GLN A 1 83 ? -3.482 -7.553 22.761 1.00 95.25 83 GLN A CA 1
ATOM 632 C C . GLN A 1 83 ? -4.472 -6.395 22.834 1.00 95.25 83 GLN A C 1
ATOM 634 O O . GLN A 1 83 ? -4.082 -5.229 22.916 1.00 95.25 83 GLN A O 1
ATOM 639 N N . MET A 1 84 ? -5.754 -6.738 22.840 1.00 96.25 84 MET A N 1
ATOM 640 C CA . MET A 1 84 ? -6.868 -5.804 22.933 1.00 96.25 84 MET A CA 1
ATOM 641 C C . MET A 1 84 ? -7.481 -5.863 24.330 1.00 96.25 84 MET A C 1
ATOM 643 O O . MET A 1 84 ? -7.458 -6.908 24.986 1.00 96.25 84 MET A O 1
ATOM 647 N N . LEU A 1 85 ? -8.028 -4.745 24.797 1.00 97.62 85 LEU A N 1
ATOM 648 C CA . LEU A 1 85 ? -8.576 -4.616 26.140 1.00 97.62 85 LEU A CA 1
ATOM 649 C C . LEU A 1 85 ? -9.946 -3.952 26.122 1.00 97.62 85 LEU A C 1
ATOM 651 O O . LEU A 1 85 ? -10.110 -2.858 25.582 1.00 97.62 85 LEU A O 1
ATOM 655 N N . VAL A 1 86 ? -10.895 -4.594 26.800 1.00 98.19 86 VAL A N 1
ATOM 656 C CA . VAL A 1 86 ? -12.153 -3.974 27.210 1.00 98.19 86 VAL A CA 1
ATOM 657 C C . VAL A 1 86 ? -11.974 -3.509 28.648 1.00 98.19 86 VAL A C 1
ATOM 659 O O . VAL A 1 86 ? -11.876 -4.309 29.583 1.00 98.19 86 VAL A O 1
ATOM 662 N N . LEU A 1 87 ? -11.896 -2.198 28.826 1.00 97.12 87 LEU A N 1
ATOM 663 C CA . LEU A 1 87 ? -11.719 -1.558 30.121 1.00 97.12 87 LEU A CA 1
ATOM 664 C C . LEU A 1 87 ? -13.054 -1.034 30.626 1.00 97.12 87 LEU A C 1
ATOM 666 O O . LEU A 1 87 ? -13.910 -0.664 29.832 1.00 97.12 87 LEU A O 1
ATOM 670 N N . THR A 1 88 ? -13.219 -0.946 31.941 1.00 95.88 88 THR A N 1
ATOM 671 C CA . THR A 1 88 ? -14.367 -0.294 32.571 1.00 95.88 88 THR A CA 1
ATOM 672 C C . THR A 1 88 ? -13.933 0.639 33.687 1.00 95.88 88 THR A C 1
ATOM 674 O O . THR A 1 88 ? -12.895 0.434 34.320 1.00 95.88 88 THR A O 1
ATOM 677 N N . ARG A 1 89 ? -14.754 1.652 33.944 1.00 92.50 89 ARG A N 1
ATOM 678 C CA . ARG A 1 89 ? -14.713 2.450 35.168 1.00 92.50 89 ARG A CA 1
ATOM 679 C C . ARG A 1 89 ? -16.091 3.026 35.467 1.00 92.50 89 ARG A C 1
ATOM 681 O O . ARG A 1 89 ? -17.015 2.965 34.652 1.00 92.50 89 ARG A O 1
ATOM 688 N N . GLU A 1 90 ? -16.214 3.588 36.656 1.00 88.06 90 GLU A N 1
ATOM 689 C CA . GLU A 1 90 ? -17.388 4.319 37.117 1.00 88.06 90 GLU A CA 1
ATOM 690 C C . GLU A 1 90 ? -16.918 5.673 37.638 1.00 88.06 90 GLU A C 1
ATOM 692 O O . GLU A 1 90 ? -16.033 5.737 38.492 1.00 88.06 90 GLU A O 1
ATOM 697 N N . GLY A 1 91 ? -17.442 6.748 37.052 1.00 80.62 91 GLY A N 1
ATOM 698 C CA . GLY A 1 91 ? -16.944 8.102 37.276 1.00 80.62 91 GLY A CA 1
ATOM 699 C C . GLY A 1 91 ? -15.431 8.246 37.093 1.00 80.62 91 GLY A C 1
ATOM 700 O O . GLY A 1 91 ? -14.884 7.858 36.059 1.00 80.62 91 GLY A O 1
ATOM 701 N N . GLU A 1 92 ? -14.759 8.815 38.095 1.00 80.94 92 GLU A N 1
ATOM 702 C CA . GLU A 1 92 ? -13.314 9.097 38.078 1.00 80.94 92 GLU A CA 1
ATOM 703 C C . GLU A 1 92 ? -12.444 7.959 38.632 1.00 80.94 92 GLU A C 1
ATOM 705 O O . GLU A 1 92 ? -11.239 8.125 38.833 1.00 80.94 92 GLU A O 1
ATOM 710 N N . GLN A 1 93 ? -13.030 6.787 38.889 1.00 87.75 93 GLN A N 1
ATOM 711 C CA . GLN A 1 93 ? -12.260 5.628 39.333 1.00 87.75 93 GLN A CA 1
ATOM 712 C C . GLN A 1 93 ? -11.230 5.207 38.265 1.00 87.75 93 GLN A C 1
ATOM 714 O O . GLN A 1 93 ? -11.449 5.414 37.065 1.00 87.75 93 GLN A O 1
ATOM 719 N N . PRO A 1 94 ? -10.096 4.604 38.671 1.00 90.50 94 PRO A N 1
ATOM 720 C CA . PRO A 1 94 ? -9.106 4.113 37.722 1.00 90.50 94 PRO A CA 1
ATOM 721 C C . PRO A 1 94 ? -9.709 3.045 36.805 1.00 90.50 94 PRO A C 1
ATOM 723 O O . PRO A 1 94 ? -10.575 2.271 37.215 1.00 90.50 94 PRO A O 1
ATOM 726 N N . TRP A 1 95 ? -9.209 2.979 35.571 1.00 93.00 95 TRP A N 1
ATOM 727 C CA . TRP A 1 95 ? -9.594 1.939 34.622 1.00 93.00 95 TRP A CA 1
ATOM 728 C C . TRP A 1 95 ? -9.276 0.545 35.161 1.00 93.00 95 TRP A C 1
ATOM 730 O O . TRP A 1 95 ? -8.193 0.287 35.688 1.00 93.00 95 TRP A O 1
ATOM 740 N N . GLN A 1 96 ? -10.226 -0.366 34.985 1.00 95.44 96 GLN A N 1
ATOM 741 C CA . GLN A 1 96 ? -10.117 -1.774 35.340 1.00 95.44 96 GLN A CA 1
ATOM 742 C C . GLN A 1 96 ? -10.294 -2.623 34.082 1.00 95.44 96 GLN A C 1
ATOM 744 O O . GLN A 1 96 ? -11.119 -2.302 33.231 1.00 95.44 96 GLN A O 1
ATOM 749 N N . CYS A 1 97 ? -9.539 -3.712 33.950 1.00 97.31 97 CYS A N 1
ATOM 750 C CA . CYS A 1 97 ? -9.643 -4.597 32.791 1.00 97.31 97 CYS A CA 1
ATOM 751 C C . CYS A 1 97 ? -10.770 -5.618 33.001 1.00 97.31 97 CYS A C 1
ATOM 753 O O . CYS A 1 97 ? -10.673 -6.459 33.898 1.00 97.31 97 CYS A O 1
ATOM 755 N N . LEU A 1 98 ? -11.830 -5.545 32.190 1.00 97.19 98 LEU A N 1
ATOM 756 C CA . LEU A 1 98 ? -12.883 -6.565 32.156 1.00 97.19 98 LEU A CA 1
ATOM 757 C C . LEU A 1 98 ? -12.410 -7.793 31.390 1.00 97.19 98 LEU A C 1
ATOM 759 O O . LEU A 1 98 ? -12.565 -8.925 31.848 1.00 97.19 98 LEU A O 1
ATOM 763 N N . GLU A 1 99 ? -11.832 -7.557 30.218 1.00 97.62 99 GLU A N 1
ATOM 764 C CA . GLU A 1 99 ? -11.438 -8.613 29.307 1.00 97.62 99 GLU A CA 1
ATOM 765 C C . GLU A 1 99 ? -10.208 -8.225 28.505 1.00 97.62 99 GLU A C 1
ATOM 767 O O . GLU A 1 99 ? -10.036 -7.077 28.091 1.00 97.62 99 GLU A O 1
ATOM 772 N N . ARG A 1 100 ? -9.362 -9.228 28.295 1.00 96.75 100 ARG A N 1
ATOM 773 C CA . ARG A 1 100 ? -8.165 -9.161 27.480 1.00 96.75 100 ARG A CA 1
ATOM 774 C C . ARG A 1 100 ? -8.321 -10.151 26.337 1.00 96.75 100 ARG A C 1
ATOM 776 O O . ARG A 1 100 ? -8.535 -11.335 26.588 1.00 96.75 100 ARG A O 1
ATOM 783 N N . LEU A 1 101 ? -8.201 -9.660 25.113 1.00 96.19 101 LEU A N 1
ATOM 784 C CA . LEU A 1 101 ? -8.291 -10.463 23.902 1.00 96.19 101 LEU A CA 1
ATOM 785 C C . LEU A 1 101 ? -6.886 -10.557 23.318 1.00 96.19 101 LEU A C 1
ATOM 787 O O . LEU A 1 101 ? -6.299 -9.548 22.924 1.00 96.19 101 LEU A O 1
ATOM 791 N N . ASP A 1 102 ? -6.336 -11.764 23.311 1.00 95.06 102 ASP A N 1
ATOM 792 C CA . ASP A 1 102 ? -5.033 -12.045 22.720 1.00 95.06 102 ASP A CA 1
ATOM 793 C C . ASP A 1 102 ? -5.269 -12.473 21.259 1.00 95.06 102 ASP A C 1
ATOM 795 O O . ASP A 1 102 ? -5.549 -13.639 20.977 1.00 95.06 102 ASP A O 1
ATOM 799 N N . VAL A 1 103 ? -5.215 -11.510 20.334 1.00 95.06 103 VAL A N 1
ATOM 800 C CA . VAL A 1 103 ? -5.431 -11.733 18.898 1.00 95.06 103 VAL A CA 1
ATOM 801 C C . VAL A 1 103 ? -4.121 -12.251 18.299 1.00 95.06 103 VAL A C 1
ATOM 803 O O . VAL A 1 103 ? -3.117 -11.534 18.352 1.00 95.06 103 VAL A O 1
ATOM 806 N N . PRO A 1 104 ? -4.075 -13.486 17.767 1.00 94.75 104 PRO A N 1
ATOM 807 C CA . PRO A 1 104 ? -2.838 -14.061 17.251 1.00 94.75 104 PRO A CA 1
ATOM 808 C C . PRO A 1 104 ? -2.322 -13.281 16.038 1.00 94.75 104 PRO A C 1
ATOM 810 O O . PRO A 1 104 ? -3.079 -12.598 15.353 1.00 94.75 104 PRO A O 1
ATOM 813 N N . GLU A 1 105 ? -1.024 -13.411 15.765 1.00 92.31 105 GLU A N 1
ATOM 814 C CA . GLU A 1 105 ? -0.430 -12.877 14.540 1.00 92.31 105 GLU A CA 1
ATOM 815 C C . GLU A 1 105 ? -1.093 -13.467 13.289 1.00 92.31 105 GLU A C 1
ATOM 817 O O . GLU A 1 105 ? -1.561 -14.610 13.283 1.00 92.31 105 GLU A O 1
ATOM 822 N N . GLU A 1 106 ? -1.078 -12.703 12.201 1.00 92.12 106 GLU A N 1
ATOM 823 C CA . GLU A 1 106 ? -1.590 -13.179 10.926 1.00 92.12 106 GLU A CA 1
ATOM 824 C C . GLU A 1 106 ? -0.489 -13.936 10.169 1.00 92.12 106 GLU A C 1
ATOM 826 O O . GLU A 1 106 ? 0.574 -13.386 9.876 1.00 92.12 106 GLU A O 1
ATOM 831 N N . ALA A 1 107 ? -0.729 -15.200 9.808 1.00 91.12 107 ALA A N 1
ATOM 832 C CA . ALA A 1 107 ? 0.298 -16.087 9.243 1.00 91.12 107 ALA A CA 1
ATOM 833 C C . ALA A 1 107 ? 0.856 -15.604 7.889 1.00 91.12 107 ALA A C 1
ATOM 835 O O . ALA A 1 107 ? 2.002 -15.897 7.519 1.00 91.12 107 ALA A O 1
ATOM 836 N N . SER A 1 108 ? 0.057 -14.857 7.123 1.00 92.19 108 SER A N 1
ATOM 837 C CA . SER A 1 108 ? 0.519 -14.196 5.898 1.00 92.19 108 SER A CA 1
ATOM 838 C C . SER A 1 108 ? 1.467 -13.025 6.182 1.00 92.19 108 SER A C 1
ATOM 840 O O . SER A 1 108 ? 2.222 -12.620 5.299 1.00 92.19 108 SER A O 1
ATOM 842 N N . GLY A 1 109 ? 1.480 -12.520 7.416 1.00 92.25 109 GLY A N 1
ATOM 843 C CA . GLY A 1 109 ? 2.116 -11.274 7.806 1.00 92.25 109 GLY A CA 1
ATOM 844 C C . GLY A 1 109 ? 1.418 -10.057 7.209 1.00 92.25 109 GLY A C 1
ATOM 845 O O . GLY A 1 109 ? 2.069 -9.025 7.088 1.00 92.25 109 GLY A O 1
ATOM 846 N N . ASN A 1 110 ? 0.159 -10.183 6.772 1.00 94.88 110 ASN A N 1
ATOM 847 C CA . ASN A 1 110 ? -0.658 -9.077 6.289 1.00 94.88 110 ASN A CA 1
ATOM 848 C C . ASN A 1 110 ? -1.280 -8.336 7.473 1.00 94.88 110 ASN A C 1
ATOM 850 O O . ASN A 1 110 ? -2.226 -8.816 8.098 1.00 94.88 110 ASN A O 1
ATOM 854 N N . GLY A 1 111 ? -0.767 -7.144 7.771 1.00 95.06 111 GLY A N 1
ATOM 855 C CA . GLY A 1 111 ? -1.273 -6.368 8.892 1.00 95.06 111 GLY A CA 1
ATOM 856 C C . GLY A 1 111 ? -2.698 -5.852 8.683 1.00 95.06 111 GLY A C 1
ATOM 857 O O . GLY A 1 111 ? -3.390 -5.631 9.669 1.00 95.06 111 GLY A O 1
ATOM 858 N N . ALA A 1 112 ? -3.192 -5.729 7.445 1.00 95.06 112 ALA A N 1
ATOM 859 C CA . ALA A 1 112 ? -4.590 -5.356 7.200 1.00 95.06 112 ALA A CA 1
ATOM 860 C C . ALA A 1 112 ? -5.571 -6.425 7.695 1.00 95.06 112 ALA A C 1
ATOM 862 O O . ALA A 1 112 ? -6.575 -6.094 8.327 1.00 95.06 112 ALA A O 1
ATOM 863 N N . ASP A 1 113 ? -5.253 -7.697 7.457 1.00 95.56 113 ASP A N 1
ATOM 864 C CA . ASP A 1 113 ? -6.069 -8.822 7.918 1.00 95.56 113 ASP A CA 1
ATOM 865 C C . ASP A 1 113 ? -5.989 -8.950 9.448 1.00 95.56 113 ASP A C 1
ATOM 867 O O . ASP A 1 113 ? -7.016 -9.113 10.106 1.00 95.56 113 ASP A O 1
ATOM 871 N N . LEU A 1 114 ? -4.795 -8.762 10.032 1.00 95.56 114 LEU A N 1
ATOM 872 C CA . LEU A 1 114 ? -4.611 -8.728 11.487 1.00 95.56 114 LEU A CA 1
ATOM 873 C C . LEU A 1 114 ? -5.468 -7.641 12.152 1.00 95.56 114 LEU A C 1
ATOM 875 O O . LEU A 1 114 ? -6.159 -7.912 13.132 1.00 95.56 114 LEU A O 1
ATOM 879 N N . VAL A 1 115 ? -5.458 -6.418 11.608 1.00 95.06 115 VAL A N 1
ATOM 880 C CA . VAL A 1 115 ? -6.283 -5.308 12.110 1.00 95.06 115 VAL A CA 1
ATOM 881 C C . VAL A 1 115 ? -7.762 -5.646 11.991 1.00 95.06 115 VAL A C 1
ATOM 883 O O . VAL A 1 115 ? -8.509 -5.444 12.944 1.00 95.06 115 VAL A O 1
ATOM 886 N N . LEU A 1 116 ? -8.200 -6.186 10.852 1.00 94.75 116 LEU A N 1
ATOM 887 C CA . LEU A 1 116 ? -9.599 -6.553 10.646 1.00 94.75 116 LEU A CA 1
ATOM 888 C C . LEU A 1 116 ? -10.074 -7.594 11.672 1.00 94.75 116 LEU A C 1
ATOM 890 O O . LEU A 1 116 ? -11.141 -7.407 12.260 1.00 94.75 116 LEU A O 1
ATOM 894 N N . ASN A 1 117 ? -9.270 -8.632 11.913 1.00 95.25 117 ASN A N 1
ATOM 895 C CA . ASN A 1 117 ? -9.548 -9.668 12.907 1.00 95.25 117 ASN A CA 1
ATOM 896 C C . ASN A 1 117 ? -9.585 -9.076 14.323 1.00 95.25 117 ASN A C 1
ATOM 898 O O . ASN A 1 117 ? -10.543 -9.300 15.059 1.00 95.25 117 ASN A O 1
ATOM 902 N N . ALA A 1 118 ? -8.603 -8.243 14.684 1.00 95.44 118 ALA A N 1
ATOM 903 C CA . ALA A 1 118 ? -8.560 -7.594 15.993 1.00 95.44 118 ALA A CA 1
ATOM 904 C C . ALA A 1 118 ? -9.766 -6.675 16.243 1.00 95.44 118 ALA A C 1
ATOM 906 O O . ALA A 1 118 ? -10.321 -6.654 17.343 1.00 95.44 118 ALA A O 1
ATOM 907 N N . MET A 1 119 ? -10.204 -5.933 15.219 1.00 95.75 119 MET A N 1
ATOM 908 C CA . MET A 1 119 ? -11.408 -5.104 15.297 1.00 95.75 119 MET A CA 1
ATOM 909 C C . MET A 1 119 ? -12.673 -5.954 15.455 1.00 95.75 119 MET A C 1
ATOM 911 O O . MET A 1 119 ? -13.579 -5.543 16.173 1.00 95.75 119 MET A O 1
ATOM 915 N N . GLN A 1 120 ? -12.756 -7.113 14.795 1.00 96.06 120 GLN A N 1
ATOM 916 C CA . GLN A 1 120 ? -13.901 -8.013 14.927 1.00 96.06 120 GLN A CA 1
ATOM 917 C C . GLN A 1 120 ? -14.001 -8.594 16.344 1.00 96.06 120 GLN A C 1
ATOM 919 O O . GLN A 1 120 ? -15.043 -8.441 16.976 1.00 96.06 120 GLN A O 1
ATOM 924 N N . GLU A 1 121 ? -12.912 -9.159 16.870 1.00 97.00 121 GLU A N 1
ATOM 925 C CA . GLU A 1 121 ? -12.854 -9.701 18.238 1.00 97.00 121 GLU A CA 1
ATOM 926 C C . GLU A 1 121 ? -13.228 -8.636 19.284 1.00 97.00 121 GLU A C 1
ATOM 928 O O . GLU A 1 121 ? -14.001 -8.893 20.208 1.00 97.00 121 GLU A O 1
ATOM 933 N N . MET A 1 122 ? -12.742 -7.399 19.111 1.00 97.56 122 MET A N 1
ATOM 934 C CA . MET A 1 122 ? -13.092 -6.281 19.993 1.00 97.56 122 MET A CA 1
ATOM 935 C C . MET A 1 122 ? -14.591 -5.956 19.965 1.00 97.56 122 MET A C 1
ATOM 937 O O . MET A 1 122 ? -15.193 -5.721 21.015 1.00 97.56 122 MET A O 1
ATOM 941 N N . VAL A 1 123 ? -15.197 -5.915 18.775 1.00 98.06 123 VAL A N 1
ATOM 942 C CA . VAL A 1 123 ? -16.629 -5.628 18.620 1.00 98.06 123 VAL A CA 1
ATOM 943 C C . VAL A 1 123 ? -17.467 -6.722 19.276 1.00 98.06 123 VAL A C 1
ATOM 945 O O . VAL A 1 123 ? -18.358 -6.396 20.061 1.00 98.06 123 VAL A O 1
ATOM 948 N N . GLU A 1 124 ? -17.139 -7.993 19.034 1.00 98.25 124 GLU A N 1
ATOM 949 C CA . GLU A 1 124 ? -17.848 -9.138 19.612 1.00 98.25 124 GLU A CA 1
ATOM 950 C C . GLU A 1 124 ? -17.775 -9.130 21.150 1.00 98.25 124 GLU A C 1
ATOM 952 O O . GLU A 1 124 ? -18.803 -9.248 21.828 1.00 98.25 124 GLU A O 1
ATOM 957 N N . ALA A 1 125 ? -16.585 -8.899 21.717 1.00 98.19 125 ALA A N 1
ATOM 958 C CA . ALA A 1 125 ? -16.393 -8.809 23.163 1.00 98.19 125 ALA A CA 1
ATOM 959 C C . ALA A 1 125 ? -17.155 -7.622 23.778 1.00 98.19 125 ALA A C 1
ATOM 961 O O . ALA A 1 125 ? -17.888 -7.776 24.761 1.00 98.19 125 ALA A O 1
ATOM 962 N N . ALA A 1 126 ? -17.040 -6.429 23.185 1.00 98.31 126 ALA A N 1
ATOM 963 C CA . ALA A 1 126 ? -17.741 -5.240 23.660 1.00 98.31 126 ALA A CA 1
ATOM 964 C C . ALA A 1 126 ? -19.267 -5.429 23.607 1.00 98.31 126 ALA A C 1
ATOM 966 O O . ALA A 1 126 ? -19.961 -5.154 24.591 1.00 98.31 126 ALA A O 1
ATOM 967 N N . ALA A 1 127 ? -19.797 -5.957 22.500 1.00 98.31 127 ALA A N 1
ATOM 968 C CA . ALA A 1 127 ? -21.216 -6.257 22.351 1.00 98.31 127 ALA A CA 1
ATOM 969 C C . ALA A 1 127 ? -21.693 -7.270 23.403 1.00 98.31 127 ALA A C 1
ATOM 971 O O . ALA A 1 127 ? -22.752 -7.069 24.006 1.00 98.31 127 ALA A O 1
ATOM 972 N N . ALA A 1 128 ? -20.908 -8.314 23.696 1.00 98.12 128 ALA A N 1
ATOM 973 C CA . ALA A 1 128 ? -21.228 -9.299 24.728 1.00 98.12 128 ALA A CA 1
ATOM 974 C C . ALA A 1 128 ? -21.322 -8.672 26.132 1.00 98.12 128 ALA A C 1
ATOM 976 O O . ALA A 1 128 ? -22.304 -8.909 26.849 1.00 98.12 128 ALA A O 1
ATOM 977 N N . HIS A 1 129 ? -20.366 -7.814 26.504 1.00 98.06 129 HIS A N 1
ATOM 978 C CA . HIS A 1 129 ? -20.373 -7.092 27.782 1.00 98.06 129 HIS A CA 1
ATOM 979 C C .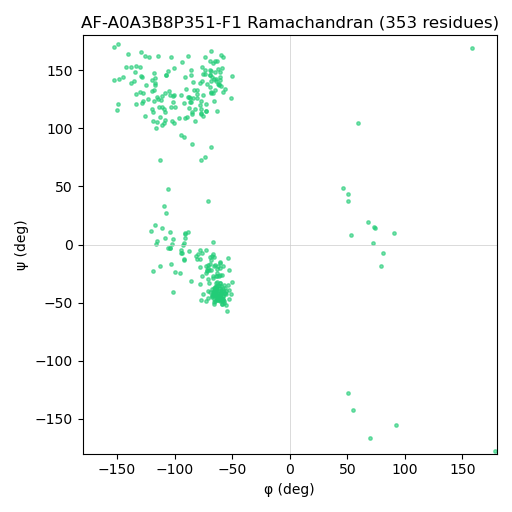 HIS A 1 129 ? -21.560 -6.139 27.916 1.00 98.06 129 HIS A C 1
ATOM 981 O O . HIS A 1 129 ? -22.250 -6.136 28.939 1.00 98.06 129 HIS A O 1
ATOM 987 N N . ILE A 1 130 ? -21.861 -5.380 26.863 1.00 98.06 130 ILE A N 1
ATOM 988 C CA . ILE A 1 130 ? -23.012 -4.469 26.831 1.00 98.06 130 ILE A CA 1
ATOM 989 C C . ILE A 1 130 ? -24.323 -5.260 26.912 1.00 98.06 130 ILE A C 1
ATOM 991 O O . ILE A 1 130 ? -25.242 -4.896 27.652 1.00 98.06 130 ILE A O 1
ATOM 995 N N . SER A 1 131 ? -24.393 -6.406 26.229 1.00 97.88 131 SER A N 1
ATOM 996 C CA . SER A 1 131 ? -25.502 -7.353 26.333 1.00 97.88 131 SER A CA 1
ATOM 997 C C . SER A 1 131 ? -25.693 -7.834 27.777 1.00 97.88 131 SER A C 1
ATOM 999 O O . SER A 1 131 ? -26.819 -7.861 28.278 1.00 97.88 131 SER A O 1
ATOM 1001 N N . GLY A 1 132 ? -24.607 -8.171 28.478 1.00 97.44 132 GLY A N 1
ATOM 1002 C CA . GLY A 1 132 ? -24.618 -8.532 29.897 1.00 97.44 132 GLY A CA 1
ATOM 1003 C C . GLY A 1 132 ? -25.169 -7.415 30.783 1.00 97.44 132 GLY A C 1
ATOM 1004 O O . GLY A 1 132 ? -26.130 -7.632 31.527 1.00 97.44 132 GLY A O 1
ATOM 1005 N N . PHE A 1 133 ? -24.642 -6.202 30.623 1.00 97.31 133 PHE A N 1
ATOM 1006 C CA . PHE A 1 133 ? -25.079 -5.012 31.356 1.00 97.31 133 PHE A CA 1
ATOM 1007 C C . PHE A 1 133 ? -26.546 -4.643 31.102 1.00 97.31 133 PHE A C 1
ATOM 1009 O O . PHE A 1 133 ? -27.280 -4.251 32.009 1.00 97.31 133 PHE A O 1
ATOM 1016 N N . SER A 1 134 ? -27.035 -4.848 29.881 1.00 97.50 134 SER A N 1
ATOM 1017 C CA . SER A 1 134 ? -28.448 -4.638 29.555 1.00 97.50 134 SER A CA 1
ATOM 1018 C C . SER A 1 134 ? -29.392 -5.667 30.203 1.00 97.50 134 SER A C 1
ATOM 1020 O O . SER A 1 134 ? -30.606 -5.458 30.270 1.00 97.50 134 SER A O 1
ATOM 1022 N N . ARG A 1 135 ? -28.883 -6.807 30.681 1.00 97.44 135 ARG A N 1
ATOM 1023 C CA . ARG A 1 135 ? -29.668 -7.795 31.441 1.00 97.44 135 ARG A CA 1
ATOM 1024 C C . ARG A 1 135 ? -29.545 -7.608 32.951 1.00 97.44 135 ARG A C 1
ATOM 1026 O O . ARG A 1 135 ? -30.452 -8.028 33.663 1.00 97.44 135 ARG A O 1
ATOM 1033 N N . ASN A 1 136 ? -28.453 -7.007 33.418 1.00 96.25 136 ASN A N 1
ATOM 1034 C CA . ASN A 1 136 ? -28.134 -6.841 34.829 1.00 96.25 136 ASN A CA 1
ATOM 1035 C C . ASN A 1 136 ? -27.300 -5.565 35.045 1.00 96.25 136 ASN A C 1
ATOM 1037 O O . ASN A 1 136 ? -26.154 -5.492 34.614 1.00 96.25 136 ASN A O 1
ATOM 1041 N N . GLU A 1 137 ? -27.839 -4.587 35.770 1.00 92.50 137 GLU A N 1
ATOM 1042 C CA . GLU A 1 137 ? -27.142 -3.328 36.091 1.00 92.50 137 GLU A CA 1
ATOM 1043 C C . GLU A 1 137 ? -25.865 -3.530 36.920 1.00 92.50 137 GLU A C 1
ATOM 1045 O O . GLU A 1 137 ? -24.916 -2.757 36.804 1.00 92.50 137 GLU A O 1
ATOM 1050 N N . ALA A 1 138 ? -25.795 -4.608 37.703 1.00 93.75 138 ALA A N 1
ATOM 1051 C CA . ALA A 1 138 ? -24.612 -4.980 38.472 1.00 93.75 138 ALA A CA 1
ATOM 1052 C C . ALA A 1 138 ? -23.628 -5.861 37.677 1.00 93.75 138 ALA A C 1
ATOM 1054 O O . ALA A 1 138 ? -22.707 -6.426 38.258 1.00 93.75 138 ALA A O 1
ATOM 1055 N N . TYR A 1 139 ? -23.808 -6.022 36.360 1.00 96.06 139 TYR A N 1
ATOM 1056 C CA . TYR A 1 139 ? -22.982 -6.920 35.545 1.00 96.06 139 TYR A CA 1
ATOM 1057 C C . TYR A 1 139 ? -21.483 -6.612 35.661 1.00 96.06 139 TYR A C 1
ATOM 1059 O O . TYR A 1 139 ? -20.707 -7.502 35.999 1.00 96.06 139 TYR A O 1
ATOM 1067 N N . PHE A 1 140 ? -21.070 -5.357 35.454 1.00 94.19 140 PHE A N 1
ATOM 1068 C CA . PHE A 1 140 ? -19.648 -4.992 35.475 1.00 94.19 140 PHE A CA 1
ATOM 1069 C C . PHE A 1 140 ? -19.004 -5.187 36.850 1.00 94.19 140 PHE A C 1
ATOM 1071 O O . PHE A 1 140 ? -17.871 -5.649 36.927 1.00 94.19 140 PHE A O 1
ATOM 1078 N N . SER A 1 141 ? -19.729 -4.909 37.938 1.00 91.31 141 SER A N 1
ATOM 1079 C CA . SER A 1 141 ? -19.217 -5.112 39.300 1.00 91.31 141 SER A CA 1
ATOM 1080 C C . SER A 1 141 ? -19.139 -6.587 39.707 1.00 91.31 141 SER A C 1
ATOM 1082 O O . SER A 1 141 ? -18.417 -6.926 40.641 1.00 91.31 141 SER A O 1
ATOM 1084 N N . GLN A 1 142 ? -19.861 -7.469 39.011 1.00 94.38 142 GLN A N 1
ATOM 1085 C CA . GLN A 1 142 ? -19.818 -8.921 39.205 1.00 94.38 142 GLN A CA 1
ATOM 1086 C C . GLN A 1 142 ? -18.791 -9.611 38.297 1.00 94.38 142 GLN A C 1
ATOM 1088 O O . GLN A 1 142 ? -18.479 -10.786 38.508 1.00 94.38 142 GLN A O 1
ATOM 1093 N N . CYS A 1 143 ? -18.269 -8.909 37.289 1.00 94.31 143 CYS A N 1
ATOM 1094 C CA . CYS A 1 143 ? -17.264 -9.447 36.386 1.00 94.31 143 CYS A CA 1
ATOM 1095 C C . CYS A 1 143 ? -15.934 -9.659 37.118 1.00 94.31 143 CYS A C 1
ATOM 1097 O O . CYS A 1 143 ? -15.497 -8.847 37.936 1.00 94.31 143 CYS A O 1
ATOM 1099 N N . ARG A 1 144 ? -15.254 -10.761 36.793 1.00 95.12 144 ARG A N 1
ATOM 1100 C CA . ARG A 1 144 ? -13.905 -11.013 37.296 1.00 95.12 144 ARG A CA 1
ATOM 1101 C C . ARG A 1 144 ? -12.922 -10.124 36.540 1.00 95.12 144 ARG A C 1
ATOM 1103 O O . ARG A 1 144 ? -12.650 -10.374 35.372 1.00 95.12 144 ARG A O 1
ATOM 1110 N N . LEU A 1 145 ? -12.362 -9.143 37.237 1.00 96.12 145 LEU A N 1
ATOM 1111 C CA . LEU A 1 145 ? -11.352 -8.252 36.678 1.00 96.12 145 LEU A CA 1
ATOM 1112 C C . LEU A 1 145 ? -10.041 -8.993 36.388 1.00 96.12 145 LEU A C 1
ATOM 1114 O O . LEU A 1 145 ? -9.624 -9.882 37.141 1.00 96.12 145 LEU A O 1
ATOM 1118 N N . GLN A 1 146 ? -9.383 -8.590 35.307 1.00 96.19 146 GLN A N 1
ATOM 1119 C CA . GLN A 1 146 ? -8.064 -9.063 34.904 1.00 96.19 146 GLN A CA 1
ATOM 1120 C C . GLN A 1 146 ? -6.992 -8.016 35.238 1.00 96.19 146 GLN A C 1
ATOM 1122 O O . GLN A 1 146 ? -7.287 -6.842 35.468 1.00 96.19 146 GLN A O 1
ATOM 1127 N N . ALA A 1 147 ? -5.727 -8.436 35.285 1.00 93.56 147 ALA A N 1
ATOM 1128 C CA . ALA A 1 147 ? -4.620 -7.502 35.460 1.00 93.56 147 ALA A CA 1
ATOM 1129 C C . ALA A 1 147 ? -4.410 -6.683 34.178 1.00 93.56 147 ALA A C 1
ATOM 1131 O O . ALA A 1 147 ? -4.435 -7.235 33.076 1.00 93.56 147 ALA A O 1
ATOM 1132 N N . LEU A 1 148 ? -4.168 -5.380 34.331 1.00 93.12 148 LEU A N 1
ATOM 1133 C CA . LEU A 1 148 ? -3.706 -4.545 33.227 1.00 93.12 148 LEU A CA 1
ATOM 1134 C C . LEU A 1 148 ? -2.295 -4.984 32.796 1.00 93.12 148 LEU A C 1
ATOM 1136 O O . LEU A 1 148 ? -1.484 -5.349 33.655 1.00 93.12 148 LEU A O 1
ATOM 1140 N N . PRO A 1 149 ? -1.985 -4.962 31.490 1.00 90.56 149 PRO A N 1
ATOM 1141 C CA . PRO A 1 149 ? -0.639 -5.214 31.009 1.00 90.56 149 PRO A CA 1
ATOM 1142 C C . PRO A 1 149 ? 0.308 -4.100 31.459 1.00 90.56 149 PRO A C 1
ATOM 1144 O O . PRO A 1 149 ? -0.106 -2.973 31.722 1.00 90.56 149 PRO A O 1
ATOM 1147 N N . ALA A 1 150 ? 1.601 -4.420 31.524 1.00 89.94 150 ALA A N 1
ATOM 1148 C CA . ALA A 1 150 ? 2.641 -3.421 31.769 1.00 89.94 150 ALA A CA 1
ATOM 1149 C C . ALA A 1 150 ? 2.854 -2.490 30.560 1.00 89.94 150 ALA A C 1
ATOM 1151 O O . ALA A 1 150 ? 3.415 -1.405 30.706 1.00 89.94 150 ALA A O 1
ATOM 1152 N N . ASN A 1 151 ? 2.419 -2.929 29.377 1.00 89.50 151 ASN A N 1
ATOM 1153 C CA . ASN A 1 151 ? 2.563 -2.203 28.123 1.00 89.50 151 ASN A CA 1
ATOM 1154 C C . ASN A 1 151 ? 1.674 -0.950 28.120 1.00 89.50 151 ASN A C 1
ATOM 1156 O O . ASN A 1 151 ? 0.568 -0.986 28.668 1.00 89.50 151 ASN A O 1
ATOM 1160 N N . PRO A 1 152 ? 2.119 0.147 27.481 1.00 92.69 152 PRO A N 1
ATOM 1161 C CA . PRO A 1 152 ? 1.302 1.343 27.345 1.00 92.69 152 PRO A CA 1
ATOM 1162 C C . PRO A 1 152 ? 0.020 1.020 26.577 1.00 92.69 152 PRO A C 1
ATOM 1164 O O . PRO A 1 152 ? 0.035 0.251 25.616 1.00 92.69 152 PRO A O 1
ATOM 1167 N N . LEU A 1 153 ? -1.087 1.620 27.000 1.00 93.69 153 LEU A N 1
ATOM 1168 C CA . LEU A 1 153 ? -2.363 1.506 26.309 1.00 93.69 153 LEU A CA 1
ATOM 1169 C C . LEU A 1 153 ? -2.501 2.636 25.291 1.00 93.69 153 LEU A C 1
ATOM 1171 O O . LEU A 1 153 ? -2.051 3.757 25.542 1.00 93.69 153 LEU A O 1
ATOM 1175 N N . ALA A 1 154 ? -3.127 2.345 24.158 1.00 93.19 154 ALA A N 1
ATOM 1176 C CA . ALA A 1 154 ? -3.433 3.343 23.149 1.00 93.19 154 ALA A CA 1
ATOM 1177 C C . ALA A 1 154 ? -4.809 3.123 22.519 1.00 93.19 154 ALA A C 1
ATOM 1179 O O . ALA A 1 154 ? -5.398 2.041 22.611 1.00 93.19 154 ALA A O 1
ATOM 1180 N N . GLY A 1 155 ? -5.288 4.174 21.854 1.00 93.81 155 GLY A N 1
ATOM 1181 C CA . GLY A 1 155 ? -6.489 4.116 21.038 1.00 93.81 155 GLY A CA 1
ATOM 1182 C C . GLY A 1 155 ? -6.349 3.171 19.854 1.00 93.81 155 GLY A C 1
ATOM 1183 O O . GLY A 1 155 ? -5.248 2.828 19.407 1.00 93.81 155 GLY A O 1
ATOM 1184 N N . LEU A 1 156 ? -7.501 2.729 19.357 1.00 93.69 156 LEU A N 1
ATOM 1185 C CA . LEU A 1 156 ? -7.565 1.746 18.277 1.00 93.69 156 LEU A CA 1
ATOM 1186 C C . LEU A 1 156 ? -7.002 2.271 16.945 1.00 93.69 156 LEU A C 1
ATOM 1188 O O . LEU A 1 156 ? -6.610 1.466 16.106 1.00 93.69 156 LEU A O 1
ATOM 1192 N N . ASP A 1 157 ? -6.876 3.591 16.774 1.00 90.69 157 ASP A N 1
ATOM 1193 C CA . ASP A 1 157 ? -6.234 4.237 15.618 1.00 90.69 157 ASP A CA 1
ATOM 1194 C C . ASP A 1 157 ? -4.756 3.848 15.455 1.00 90.69 157 ASP A C 1
ATOM 1196 O O . ASP A 1 157 ? -4.225 3.843 14.344 1.00 90.69 157 ASP A O 1
ATOM 1200 N N . GLN A 1 158 ? -4.065 3.475 16.539 1.00 90.56 158 GLN A N 1
ATOM 1201 C CA . GLN A 1 158 ? -2.668 3.042 16.437 1.00 90.56 158 GLN A CA 1
ATOM 1202 C C . GLN A 1 158 ? -2.515 1.758 15.616 1.00 90.56 158 GLN A C 1
ATOM 1204 O O . GLN A 1 158 ? -1.467 1.548 14.996 1.00 90.56 158 GLN A O 1
ATOM 1209 N N . LEU A 1 159 ? -3.555 0.920 15.577 1.00 91.00 159 LEU A N 1
A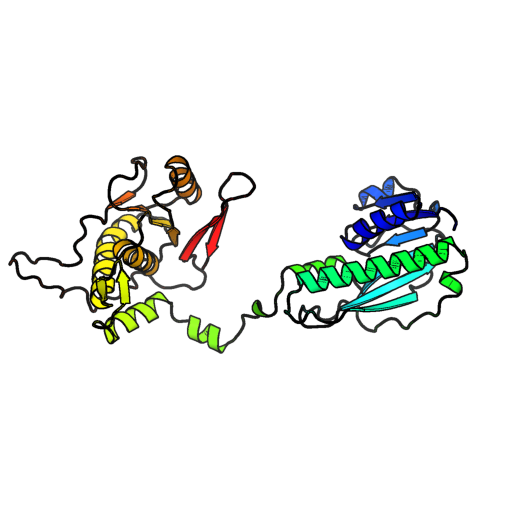TOM 1210 C CA . LEU A 1 159 ? -3.559 -0.315 14.801 1.00 91.00 159 LEU A CA 1
ATOM 1211 C C . LEU A 1 159 ? -3.672 -0.055 13.299 1.00 91.00 159 LEU A C 1
ATOM 1213 O O . LEU A 1 159 ? -3.149 -0.851 12.526 1.00 91.00 159 LEU A O 1
ATOM 1217 N N . ASP A 1 160 ? -4.231 1.079 12.867 1.00 88.31 160 ASP A N 1
ATOM 1218 C CA . ASP A 1 160 ? -4.372 1.410 11.441 1.00 88.31 160 ASP A CA 1
ATOM 1219 C C . ASP A 1 160 ? -3.021 1.441 10.713 1.00 88.31 160 ASP A C 1
ATOM 1221 O O . ASP A 1 160 ? -2.941 1.160 9.517 1.00 88.31 160 ASP A O 1
ATOM 1225 N N . ARG A 1 161 ? -1.924 1.709 11.435 1.00 87.00 161 ARG A N 1
ATOM 1226 C CA . ARG A 1 161 ? -0.565 1.638 10.877 1.00 87.00 161 ARG A CA 1
ATOM 1227 C C . ARG A 1 161 ? -0.235 0.246 10.354 1.00 87.00 161 ARG A C 1
ATOM 1229 O O . ARG A 1 161 ? 0.435 0.134 9.331 1.00 87.00 161 ARG A O 1
ATOM 1236 N N . LEU A 1 162 ? -0.720 -0.801 11.023 1.00 91.38 162 LEU A N 1
ATOM 1237 C CA . LEU A 1 162 ? -0.487 -2.179 10.608 1.00 91.38 162 LEU A CA 1
ATOM 1238 C C . LEU A 1 162 ? -1.183 -2.494 9.286 1.00 91.38 162 LEU A C 1
ATOM 1240 O O . LEU A 1 162 ? -0.646 -3.282 8.510 1.00 91.38 162 LEU A O 1
ATOM 1244 N N . ALA A 1 163 ? -2.297 -1.829 8.965 1.00 91.25 163 ALA A N 1
ATOM 1245 C CA . ALA A 1 163 ? -3.025 -2.061 7.719 1.00 91.25 163 ALA A CA 1
ATOM 1246 C C . ALA A 1 163 ? -2.197 -1.767 6.455 1.00 91.25 163 ALA A C 1
ATOM 1248 O O . ALA A 1 163 ? -2.499 -2.281 5.380 1.00 91.25 163 ALA A O 1
ATOM 1249 N N . PHE A 1 164 ? -1.124 -0.983 6.584 1.00 91.00 164 PHE A N 1
ATOM 1250 C CA . PHE A 1 164 ? -0.197 -0.653 5.498 1.00 91.00 164 PHE A CA 1
ATOM 1251 C C . PHE A 1 164 ? 1.132 -1.410 5.584 1.00 91.00 164 PHE A C 1
ATOM 1253 O O . PHE A 1 164 ? 2.079 -1.081 4.870 1.00 91.00 164 PHE A O 1
ATOM 1260 N N . THR A 1 165 ? 1.221 -2.410 6.462 1.00 91.19 165 THR A N 1
ATOM 1261 C CA . THR A 1 165 ? 2.430 -3.209 6.667 1.00 91.19 165 THR A CA 1
ATOM 1262 C C . THR A 1 165 ? 2.193 -4.668 6.309 1.00 91.19 165 THR A C 1
ATOM 1264 O O . THR A 1 165 ? 1.172 -5.269 6.639 1.00 91.19 165 THR A O 1
ATOM 1267 N N . HIS A 1 166 ? 3.180 -5.252 5.648 1.00 92.75 166 HIS A N 1
ATOM 1268 C CA . HIS A 1 166 ? 3.280 -6.665 5.336 1.00 92.75 166 HIS A CA 1
ATOM 1269 C C . HIS A 1 166 ? 4.669 -7.159 5.746 1.00 92.75 166 HIS A C 1
ATOM 1271 O O . HIS A 1 166 ? 5.646 -6.411 5.659 1.00 92.75 166 HIS A O 1
ATOM 1277 N N . ARG A 1 167 ? 4.820 -8.446 6.080 1.00 88.62 167 ARG A N 1
ATOM 1278 C CA . ARG A 1 167 ? 6.145 -9.059 6.346 1.00 88.62 167 ARG A CA 1
ATOM 1279 C C . ARG A 1 167 ? 7.179 -8.845 5.228 1.00 88.62 167 ARG A C 1
ATOM 1281 O O . ARG A 1 167 ? 8.378 -8.918 5.461 1.00 88.62 167 ARG A O 1
ATOM 1288 N N . CYS A 1 168 ? 6.718 -8.571 4.007 1.00 87.62 168 CYS A N 1
ATOM 1289 C CA . CYS A 1 168 ? 7.566 -8.310 2.839 1.00 87.62 168 CYS A CA 1
ATOM 1290 C C . CYS A 1 168 ? 7.973 -6.835 2.685 1.00 87.62 168 CYS A C 1
ATOM 1292 O O . CYS A 1 168 ? 8.754 -6.529 1.791 1.00 87.62 168 CYS A O 1
ATOM 1294 N N . ASN A 1 169 ? 7.461 -5.923 3.517 1.00 86.62 169 ASN A N 1
ATOM 1295 C CA . ASN A 1 169 ? 7.875 -4.517 3.508 1.00 86.62 169 ASN A CA 1
ATOM 1296 C C . ASN A 1 169 ? 9.184 -4.274 4.270 1.00 86.62 169 ASN A C 1
ATOM 1298 O O . ASN A 1 169 ? 9.766 -3.203 4.130 1.00 86.62 169 ASN A O 1
ATOM 1302 N N . ALA A 1 170 ? 9.670 -5.250 5.044 1.00 80.62 170 ALA A N 1
ATOM 1303 C CA . ALA A 1 170 ? 10.988 -5.200 5.669 1.00 80.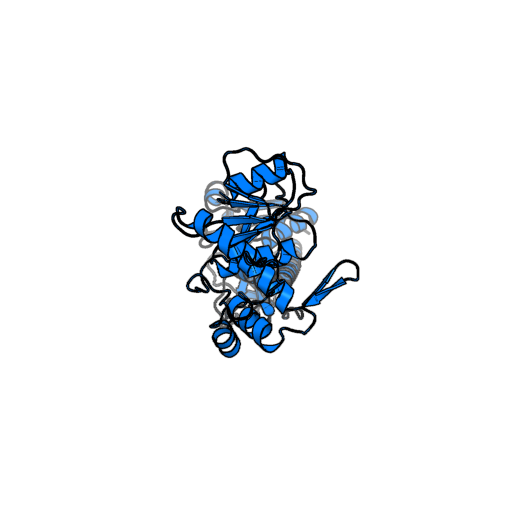62 170 ALA A CA 1
ATOM 1304 C C . ALA A 1 170 ? 12.087 -5.420 4.611 1.00 80.62 170 ALA A C 1
ATOM 1306 O O . ALA A 1 170 ? 12.659 -6.501 4.490 1.00 80.62 170 ALA A O 1
ATOM 1307 N N . THR A 1 171 ? 12.348 -4.392 3.802 1.00 76.38 171 THR A N 1
ATOM 1308 C CA . THR A 1 171 ? 13.325 -4.431 2.702 1.00 76.38 171 THR A CA 1
ATOM 1309 C C . THR A 1 171 ? 14.720 -3.959 3.108 1.00 76.38 171 THR A C 1
ATOM 1311 O O . THR A 1 171 ? 15.617 -3.954 2.267 1.00 76.38 171 THR A O 1
ATOM 1314 N N . ASP A 1 172 ? 14.925 -3.565 4.370 1.00 77.94 172 ASP A N 1
ATOM 1315 C CA . ASP A 1 172 ? 16.226 -3.125 4.886 1.00 77.94 172 ASP A CA 1
ATOM 1316 C C . ASP A 1 172 ? 17.142 -4.328 5.153 1.00 77.94 172 ASP A C 1
ATOM 1318 O O . ASP A 1 172 ? 17.356 -4.780 6.277 1.00 77.94 172 ASP A O 1
ATOM 1322 N N . VAL A 1 173 ? 17.626 -4.915 4.062 1.00 84.44 173 VAL A N 1
ATOM 1323 C CA . VAL A 1 173 ? 18.575 -6.024 4.074 1.00 84.44 173 VAL A CA 1
ATOM 1324 C C . VAL A 1 173 ? 19.916 -5.470 3.595 1.00 84.44 173 VAL A C 1
ATOM 1326 O O . VAL A 1 173 ? 20.071 -5.253 2.392 1.00 84.44 173 VAL A O 1
ATOM 1329 N N . PRO A 1 174 ? 20.923 -5.286 4.475 1.00 87.88 174 PRO A N 1
ATOM 1330 C CA . PRO A 1 174 ? 22.177 -4.611 4.123 1.00 87.88 174 PRO A CA 1
ATOM 1331 C C . PRO A 1 174 ? 22.892 -5.194 2.895 1.00 87.88 174 PRO A C 1
ATOM 1333 O O . PRO A 1 174 ? 23.486 -4.462 2.099 1.00 87.88 174 PRO A O 1
ATOM 1336 N N . ALA A 1 175 ? 22.805 -6.515 2.706 1.00 87.38 175 ALA A N 1
ATOM 1337 C CA . ALA A 1 175 ? 23.352 -7.193 1.534 1.00 87.38 175 ALA A CA 1
ATOM 1338 C C . ALA A 1 175 ? 22.637 -6.786 0.232 1.00 87.38 175 ALA A C 1
ATOM 1340 O O . ALA A 1 175 ? 23.299 -6.558 -0.779 1.00 87.38 175 ALA A O 1
ATOM 1341 N N . LEU A 1 176 ? 21.305 -6.652 0.260 1.00 83.94 176 LEU A N 1
ATOM 1342 C CA . LEU A 1 176 ? 20.524 -6.188 -0.888 1.00 83.94 176 LEU A CA 1
ATOM 1343 C C . LEU A 1 176 ? 20.765 -4.703 -1.151 1.00 83.94 176 LEU A C 1
ATOM 1345 O O . LEU A 1 176 ? 20.950 -4.334 -2.304 1.00 83.94 176 LEU A O 1
ATOM 1349 N N . THR A 1 177 ? 20.865 -3.875 -0.110 1.00 83.38 177 THR A N 1
ATOM 1350 C CA . THR A 1 177 ? 21.221 -2.451 -0.238 1.00 83.38 177 THR A CA 1
ATOM 1351 C C . THR A 1 177 ? 22.593 -2.275 -0.890 1.00 83.38 177 THR A C 1
ATOM 1353 O O . THR A 1 177 ? 22.765 -1.449 -1.783 1.00 83.38 177 THR A O 1
ATOM 1356 N N . THR A 1 178 ? 23.569 -3.103 -0.504 1.00 86.69 178 THR A N 1
ATOM 1357 C CA . THR A 1 178 ? 24.908 -3.100 -1.112 1.00 86.69 178 THR A CA 1
ATOM 1358 C C . THR A 1 178 ? 24.864 -3.557 -2.571 1.00 86.69 178 THR A C 1
ATOM 1360 O O . THR A 1 178 ? 25.485 -2.934 -3.427 1.00 86.69 178 THR A O 1
ATOM 1363 N N . ALA A 1 179 ? 24.110 -4.616 -2.886 1.00 83.69 179 ALA A N 1
ATOM 1364 C CA . ALA A 1 179 ? 23.944 -5.082 -4.264 1.00 83.69 179 ALA A CA 1
ATOM 1365 C C . ALA A 1 179 ? 23.229 -4.042 -5.147 1.00 83.69 179 ALA A C 1
ATOM 1367 O O . ALA A 1 179 ? 23.616 -3.838 -6.298 1.00 83.69 179 ALA A O 1
ATOM 1368 N N . ALA A 1 180 ? 22.240 -3.342 -4.586 1.00 80.69 180 ALA A N 1
ATOM 1369 C CA . ALA A 1 180 ? 21.490 -2.277 -5.239 1.00 80.69 180 ALA A CA 1
ATOM 1370 C C . ALA A 1 180 ? 22.319 -1.006 -5.486 1.00 80.69 180 ALA A C 1
ATOM 1372 O O . ALA A 1 180 ? 21.874 -0.154 -6.245 1.00 80.69 180 ALA A O 1
ATOM 1373 N N . ALA A 1 181 ? 23.529 -0.883 -4.920 1.00 83.56 181 ALA A N 1
ATOM 1374 C CA . ALA A 1 181 ? 24.451 0.223 -5.203 1.00 83.56 181 ALA A CA 1
ATOM 1375 C C . ALA A 1 181 ? 24.964 0.232 -6.655 1.00 83.56 181 ALA A C 1
ATOM 1377 O O . ALA A 1 181 ? 25.597 1.192 -7.090 1.00 83.56 181 ALA A O 1
ATOM 1378 N N . THR A 1 182 ? 24.724 -0.840 -7.411 1.00 85.38 182 THR A N 1
ATOM 1379 C CA . THR A 1 182 ? 24.921 -0.843 -8.858 1.00 85.38 182 THR A CA 1
ATOM 1380 C C . THR A 1 182 ? 23.567 -0.854 -9.549 1.00 85.38 182 THR A C 1
ATOM 1382 O O . THR A 1 182 ? 22.716 -1.687 -9.248 1.00 85.38 182 THR A O 1
ATOM 1385 N N . SER A 1 183 ? 23.376 0.052 -10.506 1.00 84.56 183 SER A N 1
ATOM 1386 C CA . SER A 1 183 ? 22.103 0.155 -11.212 1.00 84.56 183 SER A CA 1
ATOM 1387 C C . SER A 1 183 ? 21.799 -1.093 -12.040 1.00 84.56 183 SER A C 1
ATOM 1389 O O . SER A 1 183 ? 22.693 -1.711 -12.628 1.00 84.56 183 SER A O 1
ATOM 1391 N N . PHE A 1 184 ? 20.507 -1.403 -12.170 1.00 85.62 184 PHE A N 1
ATOM 1392 C CA . PHE A 1 184 ? 20.019 -2.459 -13.057 1.00 85.62 184 PHE A CA 1
ATOM 1393 C C . PHE A 1 184 ? 20.582 -2.324 -14.482 1.00 85.62 184 PHE A C 1
ATOM 1395 O O . PHE A 1 184 ? 21.021 -3.307 -15.077 1.00 85.62 184 PHE A O 1
ATOM 1402 N N . ILE A 1 185 ? 20.634 -1.099 -15.015 1.00 88.50 185 ILE A N 1
ATOM 1403 C CA . ILE A 1 185 ? 21.159 -0.839 -16.360 1.00 88.50 185 ILE A CA 1
ATOM 1404 C C . ILE A 1 185 ? 22.664 -1.094 -16.440 1.00 88.50 185 ILE A C 1
ATOM 1406 O O . ILE A 1 185 ? 23.120 -1.643 -17.439 1.00 88.50 185 ILE A O 1
ATOM 1410 N N . ALA A 1 186 ? 23.442 -0.757 -15.409 1.00 86.62 186 ALA A N 1
ATOM 1411 C CA . ALA A 1 186 ? 24.874 -1.042 -15.388 1.00 86.62 186 ALA A CA 1
ATOM 1412 C C . ALA A 1 186 ? 25.149 -2.556 -15.372 1.00 86.62 186 ALA A C 1
ATOM 1414 O O . ALA A 1 186 ? 25.986 -3.037 -16.140 1.00 86.62 186 ALA A O 1
ATOM 1415 N N . HIS A 1 187 ? 24.405 -3.323 -14.565 1.00 88.75 187 HIS A N 1
ATOM 1416 C CA . HIS A 1 187 ? 24.480 -4.790 -14.565 1.00 88.75 187 HIS A CA 1
ATOM 1417 C C . HIS A 1 187 ? 24.080 -5.389 -15.909 1.00 88.75 187 HIS A C 1
ATOM 1419 O O . HIS A 1 187 ? 24.796 -6.235 -16.447 1.00 88.75 187 HIS A O 1
ATOM 1425 N N . LEU A 1 188 ? 22.967 -4.928 -16.481 1.00 89.38 188 LEU A N 1
ATOM 1426 C CA . LEU A 1 188 ? 22.479 -5.431 -17.758 1.00 89.38 188 LEU A CA 1
ATOM 1427 C C . LEU A 1 188 ? 23.432 -5.083 -18.909 1.00 89.38 188 LEU A C 1
ATOM 1429 O O . LEU A 1 188 ? 23.700 -5.937 -19.750 1.00 89.38 188 LEU A O 1
ATOM 1433 N N . ALA A 1 189 ? 23.991 -3.871 -18.927 1.00 87.00 189 ALA A N 1
ATOM 1434 C CA . ALA A 1 189 ? 24.983 -3.464 -19.918 1.00 87.00 189 ALA A CA 1
ATOM 1435 C C . ALA A 1 189 ? 26.239 -4.343 -19.844 1.00 87.00 189 ALA A C 1
ATOM 1437 O O . ALA A 1 189 ? 26.750 -4.770 -20.877 1.00 87.00 189 ALA A O 1
ATOM 1438 N N . HIS A 1 190 ? 26.708 -4.674 -18.637 1.00 87.31 190 HIS A N 1
ATOM 1439 C CA . HIS A 1 190 ? 27.815 -5.612 -18.465 1.00 87.31 190 HIS A CA 1
ATOM 1440 C C . HIS A 1 190 ? 27.461 -7.011 -18.997 1.00 87.31 190 HIS A C 1
ATOM 1442 O O . HIS A 1 190 ? 28.216 -7.580 -19.787 1.00 87.31 190 HIS A O 1
ATOM 1448 N N . ALA A 1 191 ? 26.287 -7.536 -18.634 1.00 88.62 191 ALA A N 1
ATOM 1449 C CA . ALA A 1 191 ? 25.814 -8.835 -19.109 1.00 88.62 191 ALA A CA 1
ATOM 1450 C C . ALA A 1 191 ? 25.683 -8.886 -20.642 1.00 88.62 191 ALA A C 1
ATOM 1452 O O . ALA A 1 191 ? 26.064 -9.883 -21.255 1.00 88.62 191 ALA A O 1
ATOM 1453 N N . MET A 1 192 ? 25.219 -7.802 -21.272 1.00 89.25 192 MET A N 1
ATOM 1454 C CA . MET A 1 192 ? 25.111 -7.681 -22.730 1.00 89.25 192 MET A CA 1
ATOM 1455 C C . MET A 1 192 ? 26.457 -7.808 -23.442 1.00 89.25 192 MET A C 1
ATOM 1457 O O . MET A 1 192 ? 26.523 -8.405 -24.514 1.00 89.25 192 MET A O 1
ATOM 1461 N N . VAL A 1 193 ? 27.526 -7.273 -22.848 1.00 86.38 193 VAL A N 1
ATOM 1462 C CA . VAL A 1 193 ? 28.884 -7.373 -23.399 1.00 86.38 193 VAL A CA 1
ATOM 1463 C C . VAL A 1 193 ? 29.429 -8.790 -23.228 1.00 86.38 193 VAL A C 1
ATOM 1465 O O . VAL A 1 193 ? 29.929 -9.383 -24.184 1.00 86.38 193 VAL A O 1
ATOM 1468 N N . VAL A 1 194 ? 29.314 -9.352 -22.022 1.00 90.69 194 VAL A N 1
ATOM 1469 C CA . VAL A 1 194 ? 29.853 -10.684 -21.700 1.00 90.69 194 VAL A CA 1
ATOM 1470 C C . VAL A 1 194 ? 29.132 -11.784 -22.486 1.00 90.69 194 VAL A C 1
ATOM 1472 O O . VAL A 1 194 ? 29.767 -12.706 -22.996 1.00 90.69 194 VAL A O 1
ATOM 1475 N N . HIS A 1 195 ? 27.812 -11.673 -22.633 1.00 92.94 195 HIS A N 1
ATOM 1476 C CA . HIS A 1 195 ? 26.957 -12.682 -23.258 1.00 92.94 195 HIS A CA 1
ATOM 1477 C C . HIS A 1 195 ? 26.411 -12.237 -24.619 1.00 92.94 195 HIS A C 1
ATOM 1479 O O . HIS A 1 195 ? 25.313 -12.626 -25.005 1.00 92.94 195 HIS A O 1
ATOM 1485 N N . GLN A 1 196 ? 27.180 -11.454 -25.379 1.00 89.69 196 GLN A N 1
ATOM 1486 C CA . GLN A 1 196 ? 26.735 -10.791 -26.613 1.00 89.69 196 GLN A CA 1
ATOM 1487 C C . GLN A 1 196 ? 26.027 -11.695 -27.646 1.00 89.69 196 GLN A C 1
ATOM 1489 O O . GLN A 1 196 ? 25.134 -11.235 -28.354 1.00 89.69 196 GLN A O 1
ATOM 1494 N N . HIS A 1 197 ? 26.390 -12.978 -27.738 1.00 90.44 197 HIS A N 1
ATOM 1495 C CA . HIS A 1 197 ? 25.791 -13.932 -28.683 1.00 90.44 197 HIS A CA 1
ATOM 1496 C C . HIS A 1 197 ? 24.639 -14.756 -28.096 1.00 90.44 197 HIS A C 1
ATOM 1498 O O . HIS A 1 197 ? 23.986 -15.491 -28.832 1.00 90.44 197 HIS A O 1
ATOM 1504 N N . ALA A 1 198 ? 24.389 -14.661 -26.789 1.00 93.50 198 ALA A N 1
ATOM 1505 C CA . ALA A 1 198 ? 23.283 -15.362 -26.157 1.00 93.50 198 ALA A CA 1
ATOM 1506 C C . ALA A 1 198 ? 21.940 -14.696 -26.518 1.00 93.50 198 ALA A C 1
ATOM 1508 O O . ALA A 1 198 ? 21.897 -13.479 -26.747 1.00 93.50 198 ALA A O 1
ATOM 1509 N N . PRO A 1 199 ? 20.844 -15.472 -26.577 1.00 94.00 199 PRO A N 1
ATOM 1510 C CA . PRO A 1 199 ? 19.517 -14.930 -26.831 1.00 94.00 199 PRO A CA 1
ATOM 1511 C C . PRO A 1 199 ? 19.065 -14.040 -25.666 1.00 94.00 199 PRO A C 1
ATOM 1513 O O . PRO A 1 199 ? 19.111 -14.449 -24.509 1.00 94.00 199 PRO A O 1
ATOM 1516 N N . ALA A 1 200 ? 18.603 -12.836 -25.992 1.00 92.44 200 ALA A N 1
ATOM 1517 C CA . ALA A 1 200 ? 18.020 -11.870 -25.066 1.00 92.44 200 ALA A CA 1
ATOM 1518 C C . ALA A 1 200 ? 16.488 -11.848 -25.147 1.00 92.44 200 ALA A C 1
ATOM 1520 O O . ALA A 1 200 ? 15.820 -11.759 -24.122 1.00 92.44 200 ALA A O 1
ATOM 1521 N N . LEU A 1 201 ? 15.926 -11.930 -26.360 1.00 93.62 201 LEU A N 1
ATOM 1522 C CA . LEU A 1 201 ? 14.479 -11.891 -26.598 1.00 93.62 201 LEU A CA 1
ATOM 1523 C C . LEU A 1 201 ? 14.061 -12.984 -27.587 1.00 93.62 201 LEU A C 1
ATOM 1525 O O . LEU A 1 201 ? 14.803 -13.314 -28.512 1.00 93.62 201 LEU A O 1
ATOM 1529 N N . LEU A 1 202 ? 12.840 -13.494 -27.425 1.00 94.06 202 LEU A N 1
ATOM 1530 C CA . LEU A 1 202 ? 12.150 -14.326 -28.409 1.00 94.06 202 LEU A CA 1
ATOM 1531 C C . LEU A 1 202 ? 10.869 -13.599 -28.827 1.00 94.06 202 LEU A C 1
ATOM 1533 O O . LEU A 1 202 ? 9.919 -13.521 -28.051 1.00 94.06 202 LEU A O 1
ATOM 1537 N N . ILE A 1 203 ? 10.859 -13.039 -30.034 1.00 87.81 203 ILE A N 1
ATOM 1538 C CA . ILE A 1 203 ? 9.756 -12.227 -30.560 1.00 87.81 203 ILE A CA 1
ATOM 1539 C C . ILE A 1 203 ? 9.235 -12.912 -31.814 1.00 87.81 203 ILE A C 1
ATOM 1541 O O . ILE A 1 203 ? 9.983 -13.066 -32.773 1.00 87.81 203 ILE A O 1
ATOM 1545 N N . GLU A 1 204 ? 7.974 -13.348 -31.794 1.00 86.81 204 GLU A N 1
ATOM 1546 C CA . GLU A 1 204 ? 7.317 -13.995 -32.945 1.00 86.81 204 GLU A CA 1
ATOM 1547 C C . GLU A 1 204 ? 8.141 -15.153 -33.550 1.00 86.81 204 GLU A C 1
ATOM 1549 O O . GLU A 1 204 ? 8.221 -15.337 -34.759 1.00 86.81 204 GLU A O 1
ATOM 1554 N N . GLY A 1 205 ? 8.813 -15.934 -32.695 1.00 87.06 205 GLY A N 1
ATOM 1555 C CA . GLY A 1 205 ? 9.675 -17.046 -33.116 1.00 87.06 205 GLY A CA 1
ATOM 1556 C C . GLY A 1 205 ? 11.086 -16.641 -33.563 1.00 87.06 205 GLY A C 1
ATOM 1557 O O . GLY A 1 205 ? 11.935 -17.515 -33.737 1.00 87.06 205 GLY A O 1
ATOM 1558 N N . ARG A 1 206 ? 11.386 -15.342 -33.679 1.00 89.00 206 ARG A N 1
ATOM 1559 C CA . ARG A 1 206 ? 12.735 -14.827 -33.936 1.00 89.00 206 ARG A CA 1
ATOM 1560 C C . ARG A 1 206 ? 13.492 -14.619 -32.629 1.00 89.00 206 ARG A C 1
ATOM 1562 O O . ARG A 1 206 ? 13.031 -13.906 -31.737 1.00 89.00 206 ARG A O 1
ATOM 1569 N N . GLN A 1 207 ? 14.683 -15.203 -32.537 1.00 93.31 207 GLN A N 1
ATOM 1570 C CA . GLN A 1 207 ? 15.617 -14.907 -31.454 1.00 93.31 207 GLN A CA 1
ATOM 1571 C C . GLN A 1 207 ? 16.369 -13.610 -31.751 1.00 93.31 207 GLN A C 1
ATOM 1573 O O . GLN A 1 207 ? 16.867 -13.412 -32.858 1.00 93.31 207 GLN A O 1
ATOM 1578 N N . VAL A 1 208 ? 16.446 -12.742 -30.748 1.00 92.12 208 VAL A N 1
ATOM 1579 C CA . VAL A 1 208 ? 17.269 -11.533 -30.747 1.00 92.12 208 VAL A CA 1
ATOM 1580 C C . VAL A 1 208 ? 18.372 -11.730 -29.726 1.00 92.12 208 VAL A C 1
ATOM 1582 O O . VAL A 1 208 ? 18.086 -12.006 -28.562 1.00 92.12 208 VAL A O 1
ATOM 1585 N N . SER A 1 209 ? 19.621 -11.594 -30.149 1.00 92.62 209 SER A N 1
ATOM 1586 C CA . SER A 1 209 ? 20.788 -11.681 -29.272 1.00 92.62 209 SER A CA 1
ATOM 1587 C C . SER A 1 209 ? 20.954 -10.440 -28.389 1.00 92.62 209 SER A C 1
ATOM 1589 O O . SER A 1 209 ? 20.450 -9.357 -28.702 1.00 92.62 209 SER A O 1
ATOM 1591 N N . TYR A 1 210 ? 21.722 -10.564 -27.304 1.00 92.62 210 TYR A N 1
ATOM 1592 C CA . TYR A 1 210 ? 22.103 -9.404 -26.491 1.00 92.62 210 TYR A CA 1
ATOM 1593 C C . TYR A 1 210 ? 22.838 -8.332 -27.301 1.00 92.62 210 TYR A C 1
ATOM 1595 O O . TYR A 1 210 ? 22.614 -7.147 -27.070 1.00 92.62 210 TYR A O 1
ATOM 1603 N N . ARG A 1 211 ? 23.654 -8.725 -28.287 1.00 90.50 211 ARG A N 1
ATOM 1604 C CA . ARG A 1 211 ? 24.321 -7.792 -29.204 1.00 90.50 211 ARG A CA 1
ATOM 1605 C C . ARG A 1 211 ? 23.332 -6.979 -30.034 1.00 90.50 211 ARG A C 1
ATOM 1607 O O . ARG A 1 211 ? 23.518 -5.776 -30.176 1.00 90.50 211 ARG A O 1
ATOM 1614 N N . GLU A 1 212 ? 22.304 -7.613 -30.595 1.00 90.44 212 GLU A N 1
ATOM 1615 C CA . GLU A 1 212 ? 21.280 -6.910 -31.383 1.00 90.44 212 GLU A CA 1
ATOM 1616 C C . GLU A 1 212 ? 20.465 -5.944 -30.516 1.00 90.44 212 GLU A C 1
ATOM 1618 O O . GLU A 1 212 ? 20.224 -4.806 -30.920 1.00 90.44 212 GLU A O 1
ATOM 1623 N N . LEU A 1 213 ? 20.078 -6.378 -29.312 1.00 92.56 213 LEU A N 1
ATOM 1624 C CA . LEU A 1 213 ? 19.365 -5.533 -28.354 1.00 92.56 213 LEU A CA 1
ATOM 1625 C C . LEU A 1 213 ? 20.213 -4.333 -27.920 1.00 92.56 213 LEU A C 1
ATOM 1627 O O . LEU A 1 213 ? 19.722 -3.204 -27.905 1.00 92.56 213 LEU A O 1
ATOM 1631 N N . HIS A 1 214 ? 21.492 -4.561 -27.618 1.00 91.56 214 HIS A N 1
ATOM 1632 C CA . HIS A 1 214 ? 22.442 -3.508 -27.266 1.00 91.56 214 HIS A CA 1
ATOM 1633 C C . HIS A 1 214 ? 22.615 -2.501 -28.408 1.00 91.56 214 HIS A C 1
ATOM 1635 O O . HIS A 1 214 ? 22.449 -1.302 -28.191 1.00 91.56 214 HIS A O 1
ATOM 1641 N N . ALA A 1 215 ? 22.839 -2.977 -29.637 1.00 90.44 215 ALA A N 1
ATOM 1642 C CA . ALA A 1 215 ? 23.018 -2.117 -30.804 1.00 90.44 215 ALA A CA 1
ATOM 1643 C C . ALA A 1 215 ? 21.790 -1.233 -31.074 1.00 90.44 215 ALA A C 1
ATOM 1645 O O . ALA A 1 215 ? 21.939 -0.032 -31.293 1.00 90.44 215 ALA A O 1
ATOM 1646 N N . MET A 1 216 ? 20.578 -1.796 -31.001 1.00 91.94 216 MET A N 1
ATOM 1647 C CA . MET A 1 216 ? 19.347 -1.010 -31.138 1.00 91.94 216 MET A CA 1
ATOM 1648 C C . MET A 1 216 ? 19.201 0.015 -30.004 1.00 91.94 216 MET A C 1
ATOM 1650 O O . MET A 1 216 ? 18.843 1.164 -30.250 1.00 91.94 216 MET A O 1
ATOM 1654 N N . THR A 1 217 ? 19.521 -0.378 -28.766 1.00 93.94 217 THR A N 1
ATOM 1655 C CA . THR A 1 217 ? 19.469 0.519 -27.599 1.00 93.94 217 THR A CA 1
ATOM 1656 C C . THR A 1 217 ? 20.390 1.719 -27.800 1.00 93.94 217 THR A C 1
ATOM 1658 O O . THR A 1 217 ? 19.969 2.858 -27.615 1.00 93.94 217 THR A O 1
ATOM 1661 N N . VAL A 1 218 ? 21.629 1.480 -28.236 1.00 91.88 218 VAL A N 1
ATOM 1662 C CA . VAL A 1 218 ? 22.600 2.537 -28.542 1.00 91.88 218 VAL A CA 1
ATOM 1663 C C . VAL A 1 218 ? 22.085 3.470 -29.636 1.00 91.88 218 VAL A C 1
ATOM 1665 O O . VAL A 1 218 ? 22.113 4.683 -29.443 1.00 91.88 218 VAL A O 1
ATOM 1668 N N . ALA A 1 219 ? 21.564 2.929 -30.741 1.00 91.50 219 ALA A N 1
ATOM 1669 C CA . ALA A 1 219 ? 21.035 3.739 -31.841 1.00 91.50 219 ALA A CA 1
ATOM 1670 C C . ALA A 1 219 ? 19.904 4.677 -31.377 1.00 91.50 219 ALA A C 1
ATOM 1672 O O . ALA A 1 219 ? 19.847 5.840 -31.779 1.00 91.50 219 ALA A O 1
ATOM 1673 N N . ILE A 1 220 ? 19.025 4.193 -30.495 1.00 94.88 220 ILE A N 1
ATOM 1674 C CA . ILE A 1 220 ? 17.961 5.012 -29.904 1.00 94.88 220 ILE A CA 1
ATOM 1675 C C . ILE A 1 220 ? 18.557 6.082 -28.983 1.00 94.88 220 ILE A C 1
ATOM 1677 O O . ILE A 1 220 ? 18.152 7.239 -29.068 1.00 94.88 220 ILE A O 1
ATOM 1681 N N . GLN A 1 221 ? 19.544 5.746 -28.143 1.00 93.56 221 GLN A N 1
ATOM 1682 C CA . GLN A 1 221 ? 20.199 6.721 -27.260 1.00 93.56 221 GLN A CA 1
ATOM 1683 C C . GLN A 1 221 ? 20.864 7.865 -28.028 1.00 93.56 221 GLN A C 1
ATOM 1685 O O . GLN A 1 221 ? 20.749 9.016 -27.615 1.00 93.56 221 GLN A O 1
ATOM 1690 N N . GLU A 1 222 ? 21.532 7.571 -29.144 1.00 91.88 222 GLU A N 1
ATOM 1691 C CA . GLU A 1 222 ? 22.184 8.588 -29.981 1.00 91.88 222 GLU A CA 1
ATOM 1692 C C . GLU A 1 222 ? 21.190 9.620 -30.526 1.00 91.88 222 GLU A C 1
ATOM 1694 O O . GLU A 1 222 ? 21.526 10.796 -30.661 1.00 91.88 222 GLU A O 1
ATOM 1699 N N . ARG A 1 223 ? 19.952 9.198 -30.806 1.00 92.94 223 ARG A N 1
ATOM 1700 C CA . ARG A 1 223 ? 18.874 10.087 -31.260 1.00 92.94 223 ARG A CA 1
ATOM 1701 C C . ARG A 1 223 ? 18.123 10.750 -30.113 1.00 92.94 223 ARG A C 1
ATOM 1703 O O . ARG A 1 223 ? 17.648 11.869 -30.276 1.00 92.94 223 ARG A O 1
ATOM 1710 N N . LEU A 1 224 ? 18.017 10.075 -28.972 1.00 94.12 224 LEU A N 1
ATOM 1711 C CA . LEU A 1 224 ? 17.289 10.560 -27.806 1.00 94.12 224 LEU A CA 1
ATOM 1712 C C . LEU A 1 224 ? 18.069 11.647 -27.058 1.00 94.12 224 LEU A C 1
ATOM 1714 O O . LEU A 1 224 ? 17.479 12.650 -26.677 1.00 94.12 224 LEU A O 1
ATOM 1718 N N . LEU A 1 225 ? 19.384 11.490 -26.876 1.00 92.94 225 LEU A N 1
ATOM 1719 C CA . LEU A 1 225 ? 20.207 12.410 -26.078 1.00 92.94 225 LEU A CA 1
ATOM 1720 C C . LEU A 1 225 ? 20.079 13.892 -26.482 1.00 92.94 225 LEU A C 1
ATOM 1722 O O . LEU A 1 225 ? 19.878 14.709 -25.584 1.00 92.94 225 LEU A O 1
ATOM 1726 N N . PRO A 1 226 ? 20.134 14.271 -27.777 1.00 92.69 226 PRO A N 1
ATOM 1727 C CA . PRO A 1 226 ? 19.945 15.664 -28.179 1.00 92.69 226 PRO A CA 1
ATOM 1728 C C . PRO A 1 226 ? 18.571 16.228 -27.800 1.00 92.69 226 PRO A C 1
ATOM 1730 O O . PRO A 1 226 ? 18.474 17.399 -27.458 1.00 92.69 226 PRO A O 1
ATOM 1733 N N . LEU A 1 227 ? 17.519 15.401 -27.815 1.00 92.44 227 LEU A N 1
ATOM 1734 C CA . LEU A 1 227 ? 16.155 15.814 -27.455 1.00 92.44 227 LEU A CA 1
ATOM 1735 C C . LEU A 1 227 ? 15.992 16.053 -25.946 1.00 92.44 227 LEU A C 1
ATOM 1737 O O . LEU A 1 227 ? 15.079 16.757 -25.521 1.00 92.44 227 LEU A O 1
ATOM 1741 N N . LEU A 1 228 ? 16.873 15.464 -25.134 1.00 91.94 228 LEU A N 1
ATOM 1742 C CA . LEU A 1 228 ? 16.876 15.620 -23.680 1.00 91.94 228 LEU A CA 1
ATOM 1743 C C . LEU A 1 228 ? 17.771 16.773 -23.200 1.00 91.94 228 LEU A C 1
ATOM 1745 O O . LEU A 1 228 ? 17.686 17.147 -22.034 1.00 91.94 228 LEU A O 1
ATOM 1749 N N . ALA A 1 229 ? 18.624 17.330 -24.067 1.00 87.00 229 ALA A N 1
ATOM 1750 C CA . ALA A 1 229 ? 19.661 18.290 -23.680 1.00 87.00 229 ALA A CA 1
ATOM 1751 C C . ALA A 1 229 ? 19.106 19.607 -23.104 1.00 87.00 229 ALA A C 1
ATOM 1753 O O . ALA A 1 229 ? 19.720 20.183 -22.209 1.00 87.00 229 ALA A O 1
ATOM 1754 N N . ASP A 1 230 ? 17.935 20.042 -23.575 1.00 79.44 230 ASP A N 1
ATOM 1755 C CA . ASP A 1 230 ? 17.305 21.308 -23.170 1.00 79.44 230 ASP A CA 1
ATOM 1756 C C . ASP A 1 230 ? 16.332 21.154 -21.982 1.00 79.44 230 ASP A C 1
ATOM 1758 O O . ASP A 1 230 ? 15.697 22.118 -21.540 1.00 79.44 230 ASP A O 1
ATOM 1762 N N . GLN A 1 231 ? 16.193 19.937 -21.445 1.00 79.75 231 GLN A N 1
ATOM 1763 C CA . GLN A 1 231 ? 15.260 19.655 -20.358 1.00 79.75 231 GLN A CA 1
ATOM 1764 C C . GLN A 1 231 ? 15.842 20.083 -19.008 1.00 79.75 231 GLN A C 1
ATOM 1766 O O . GLN A 1 231 ? 16.957 19.725 -18.631 1.00 79.75 231 GLN A O 1
ATOM 1771 N N . HIS A 1 232 ? 15.052 20.839 -18.246 1.00 71.19 232 HIS A N 1
ATOM 1772 C CA . HIS A 1 232 ? 15.416 21.252 -16.896 1.00 71.19 232 HIS A CA 1
ATOM 1773 C C . HIS A 1 232 ? 14.931 20.192 -15.902 1.00 71.19 232 HIS A C 1
ATOM 1775 O O . HIS A 1 232 ? 13.734 20.052 -15.667 1.00 71.19 232 HIS A O 1
ATOM 1781 N N . GLY A 1 233 ? 15.863 19.447 -15.307 1.00 80.12 233 GLY A N 1
ATOM 1782 C CA . GLY A 1 233 ? 15.544 18.367 -14.371 1.00 80.12 233 GLY A CA 1
ATOM 1783 C C . GLY A 1 233 ? 15.423 17.007 -15.055 1.00 80.12 233 GLY A C 1
ATOM 1784 O O . GLY A 1 233 ? 16.059 16.753 -16.077 1.00 80.12 233 GLY A O 1
ATOM 1785 N N . GLN A 1 234 ? 14.665 16.091 -14.451 1.00 86.00 234 GLN A N 1
ATOM 1786 C CA . GLN A 1 234 ? 14.565 14.728 -14.957 1.00 86.00 234 GLN A CA 1
ATOM 1787 C C . GLN A 1 234 ? 13.498 14.623 -16.049 1.00 86.00 234 GLN A C 1
ATOM 1789 O O . GLN A 1 234 ? 12.306 14.756 -15.782 1.00 86.00 234 GLN A O 1
ATOM 1794 N N . ALA A 1 235 ? 13.933 14.375 -17.282 1.00 93.31 235 ALA A N 1
ATOM 1795 C CA . ALA A 1 235 ? 13.041 14.272 -18.425 1.00 93.31 235 ALA A CA 1
ATOM 1796 C C . ALA A 1 235 ? 12.163 13.014 -18.353 1.00 93.31 235 ALA A C 1
ATOM 1798 O O . ALA A 1 235 ? 12.659 11.914 -18.097 1.00 93.31 235 ALA A O 1
ATOM 1799 N N . VAL A 1 236 ? 10.870 13.165 -18.638 1.00 95.31 236 VAL A N 1
ATOM 1800 C CA . VAL A 1 236 ? 9.944 12.043 -18.839 1.00 95.31 236 VAL A CA 1
ATOM 1801 C C . VAL A 1 236 ? 9.869 11.734 -20.332 1.00 95.31 236 VAL A C 1
ATOM 1803 O O . VAL A 1 236 ? 9.652 12.639 -21.145 1.00 95.31 236 VAL A O 1
ATOM 1806 N N . VAL A 1 237 ? 10.056 10.464 -20.692 1.00 96.81 237 VAL A N 1
ATOM 1807 C CA . VAL A 1 237 ? 10.002 9.973 -22.072 1.00 96.81 237 VAL A CA 1
ATOM 1808 C C . VAL A 1 237 ? 8.889 8.942 -22.192 1.00 96.81 237 VAL A C 1
ATOM 1810 O O . VAL A 1 237 ? 8.949 7.857 -21.606 1.00 96.81 237 VAL A O 1
ATOM 1813 N N . ALA A 1 238 ? 7.868 9.287 -22.970 1.00 96.69 238 ALA A N 1
ATOM 1814 C CA . ALA A 1 238 ? 6.772 8.390 -23.284 1.00 96.69 238 ALA A CA 1
ATOM 1815 C C . ALA A 1 238 ? 7.202 7.391 -24.360 1.00 96.69 238 ALA A C 1
ATOM 1817 O O . ALA A 1 238 ? 7.860 7.763 -25.326 1.00 96.69 238 ALA A O 1
ATOM 1818 N N . VAL A 1 239 ? 6.816 6.126 -24.223 1.00 97.56 239 VAL A N 1
ATOM 1819 C CA . VAL A 1 239 ? 7.119 5.082 -25.209 1.00 97.56 239 VAL A CA 1
ATOM 1820 C C . VAL A 1 239 ? 5.820 4.418 -25.626 1.00 97.56 239 VAL A C 1
ATOM 1822 O O . VAL A 1 239 ? 5.200 3.702 -24.840 1.00 97.56 239 VAL A O 1
ATOM 1825 N N . ALA A 1 240 ? 5.425 4.660 -26.871 1.00 95.81 240 ALA A N 1
ATOM 1826 C CA . ALA A 1 240 ? 4.201 4.165 -27.478 1.00 95.81 240 ALA A CA 1
ATOM 1827 C C . ALA A 1 240 ? 4.534 3.152 -28.581 1.00 95.81 240 ALA A C 1
ATOM 1829 O O . ALA A 1 240 ? 4.441 3.450 -29.770 1.00 95.81 240 ALA A O 1
ATOM 1830 N N . LEU A 1 241 ? 4.969 1.958 -28.173 1.00 94.75 241 LEU A N 1
ATOM 1831 C CA . LEU A 1 241 ? 5.440 0.902 -29.071 1.00 94.75 241 LEU A CA 1
ATOM 1832 C C . LEU A 1 241 ? 4.741 -0.427 -28.779 1.00 94.75 241 LEU A C 1
ATOM 1834 O O . LEU A 1 241 ? 4.463 -0.762 -27.627 1.00 94.75 241 LEU A O 1
ATOM 1838 N N . GLY A 1 242 ? 4.496 -1.207 -29.834 1.00 91.94 242 GLY A N 1
ATOM 1839 C CA . GLY A 1 242 ? 4.054 -2.594 -29.709 1.00 91.94 242 GLY A CA 1
ATOM 1840 C C . GLY A 1 242 ? 5.147 -3.498 -29.129 1.00 91.94 242 GLY A C 1
ATOM 1841 O O . GLY A 1 242 ? 6.322 -3.135 -29.063 1.00 91.94 242 GLY A O 1
ATOM 1842 N N . LYS A 1 243 ? 4.774 -4.713 -28.711 1.00 90.81 243 LYS A N 1
ATOM 1843 C CA . LYS A 1 243 ? 5.741 -5.699 -28.201 1.00 90.81 243 LYS A CA 1
ATOM 1844 C C . LYS A 1 243 ? 6.729 -6.077 -29.305 1.00 90.81 243 LYS A C 1
ATOM 1846 O O . LYS A 1 243 ? 6.350 -6.698 -30.289 1.00 90.81 243 LYS A O 1
ATOM 1851 N N . GLY A 1 244 ? 8.000 -5.744 -29.115 1.00 91.94 244 GLY A N 1
ATOM 1852 C CA . GLY A 1 244 ? 9.044 -6.011 -30.097 1.00 91.94 244 GLY A CA 1
ATOM 1853 C C . GLY A 1 244 ? 10.404 -5.491 -29.650 1.00 91.94 244 GLY A C 1
ATOM 1854 O O . GLY A 1 244 ? 10.548 -4.955 -28.552 1.00 91.94 244 GLY A O 1
ATOM 1855 N N . LEU A 1 245 ? 11.412 -5.646 -30.511 1.00 92.94 245 LEU A N 1
ATOM 1856 C CA . LEU A 1 245 ? 12.789 -5.232 -30.225 1.00 92.94 245 LEU A CA 1
ATOM 1857 C C . LEU A 1 245 ? 12.865 -3.734 -29.911 1.00 92.94 245 LEU A C 1
ATOM 1859 O O . LEU A 1 245 ? 13.512 -3.352 -28.940 1.00 92.94 245 LEU A O 1
ATOM 1863 N N . ALA A 1 246 ? 12.165 -2.914 -30.699 1.00 94.00 246 ALA A N 1
ATOM 1864 C CA . ALA A 1 246 ? 12.122 -1.470 -30.521 1.00 94.00 246 ALA A CA 1
ATOM 1865 C C . ALA A 1 246 ? 11.636 -1.087 -29.117 1.00 94.00 246 ALA A C 1
ATOM 1867 O O . ALA A 1 246 ? 12.330 -0.343 -28.439 1.00 94.00 246 ALA A O 1
ATOM 1868 N N . LEU A 1 247 ? 10.531 -1.671 -28.630 1.00 95.56 247 LEU A N 1
ATOM 1869 C CA . LEU A 1 247 ? 10.011 -1.403 -27.284 1.00 95.56 247 LEU A CA 1
ATOM 1870 C C . LEU A 1 247 ? 11.074 -1.636 -26.209 1.00 95.56 247 LEU A C 1
ATOM 1872 O O . LEU A 1 247 ? 11.386 -0.720 -25.452 1.00 95.56 247 LEU A O 1
ATOM 1876 N N . TYR A 1 248 ? 11.647 -2.840 -26.146 1.00 95.31 248 TYR A N 1
ATOM 1877 C CA . TYR A 1 248 ? 12.618 -3.173 -25.101 1.00 95.31 248 TYR A CA 1
ATOM 1878 C C . TYR A 1 248 ? 13.893 -2.333 -25.214 1.00 95.31 248 TYR A C 1
ATOM 1880 O O . TYR A 1 248 ? 14.402 -1.864 -24.198 1.00 95.31 248 TYR A O 1
ATOM 1888 N N . ALA A 1 249 ? 14.376 -2.082 -26.433 1.00 95.38 249 ALA A N 1
ATOM 1889 C CA . ALA A 1 249 ? 15.519 -1.206 -26.658 1.00 95.38 249 ALA A CA 1
ATOM 1890 C C . ALA A 1 249 ? 15.228 0.246 -26.236 1.00 95.38 249 ALA A C 1
ATOM 1892 O O . ALA A 1 249 ? 16.083 0.882 -25.626 1.00 95.38 249 ALA A O 1
ATOM 1893 N N . SER A 1 250 ? 14.019 0.761 -26.482 1.00 97.31 250 SER A N 1
ATOM 1894 C CA . SER A 1 250 ? 13.593 2.092 -26.035 1.00 97.31 250 SER A CA 1
ATOM 1895 C C . SER A 1 250 ? 13.539 2.201 -24.516 1.00 97.31 250 SER A C 1
ATOM 1897 O O . SER A 1 250 ? 14.030 3.192 -23.982 1.00 97.31 250 SER A O 1
ATOM 1899 N N . VAL A 1 251 ? 13.015 1.190 -23.808 1.00 96.75 251 VAL A N 1
ATOM 1900 C CA . VAL A 1 251 ? 13.028 1.179 -22.332 1.00 96.75 251 VAL A CA 1
ATOM 1901 C C . VAL A 1 251 ? 14.460 1.310 -21.816 1.00 96.75 251 VAL A C 1
ATOM 1903 O O . VAL A 1 251 ? 14.757 2.187 -21.008 1.00 96.75 251 VAL A O 1
ATOM 1906 N N . LEU A 1 252 ? 15.373 0.478 -22.323 1.00 95.56 252 LEU A N 1
ATOM 1907 C CA . LEU A 1 252 ? 16.774 0.503 -21.903 1.00 95.56 252 LEU A CA 1
ATOM 1908 C C . LEU A 1 252 ? 17.477 1.808 -22.283 1.00 95.56 252 LEU A C 1
ATOM 1910 O O . LEU A 1 252 ? 18.296 2.306 -21.511 1.00 95.56 252 LEU A O 1
ATOM 1914 N N . ALA A 1 253 ? 17.144 2.380 -23.441 1.00 95.56 253 ALA A N 1
ATOM 1915 C CA . ALA A 1 253 ? 17.717 3.634 -23.903 1.00 95.56 253 ALA A CA 1
ATOM 1916 C C . ALA A 1 253 ? 17.327 4.789 -22.975 1.00 95.56 253 ALA A C 1
ATOM 1918 O O . ALA A 1 253 ? 18.211 5.513 -22.520 1.00 95.56 253 ALA A O 1
ATOM 1919 N N . VAL A 1 254 ? 16.035 4.901 -22.642 1.00 96.06 254 VAL A N 1
ATOM 1920 C CA . VAL A 1 254 ? 15.486 5.913 -21.725 1.00 96.06 254 VAL A CA 1
ATOM 1921 C C . VAL A 1 254 ? 16.137 5.811 -20.348 1.00 96.06 254 VAL A C 1
ATOM 1923 O O . VAL A 1 254 ? 16.684 6.797 -19.853 1.00 96.06 254 VAL A O 1
ATOM 1926 N N . LEU A 1 255 ? 16.156 4.608 -19.769 1.00 94.44 255 LEU A N 1
ATOM 1927 C CA . LEU A 1 255 ? 16.745 4.373 -18.450 1.00 94.44 255 LEU A CA 1
ATOM 1928 C C . LEU A 1 255 ? 18.257 4.642 -18.437 1.00 94.44 255 LEU A C 1
ATOM 1930 O O . LEU A 1 255 ? 18.770 5.262 -17.509 1.00 94.44 255 LEU A O 1
ATOM 1934 N N . GLY A 1 256 ? 18.980 4.231 -19.483 1.00 92.75 256 GLY A N 1
ATOM 1935 C CA . GLY A 1 256 ? 20.411 4.509 -19.627 1.00 92.75 256 GLY A CA 1
ATOM 1936 C C . GLY A 1 256 ? 20.735 5.995 -19.822 1.00 92.75 256 GLY A C 1
ATOM 1937 O O . GLY A 1 256 ? 21.810 6.445 -19.426 1.00 92.75 256 GLY A O 1
ATOM 1938 N N . CYS A 1 257 ? 19.799 6.774 -20.372 1.00 93.19 257 CYS A N 1
ATOM 1939 C CA . CYS A 1 257 ? 19.861 8.236 -20.436 1.00 93.19 257 CYS A CA 1
ATOM 1940 C C . CYS A 1 257 ? 19.507 8.932 -19.109 1.00 93.19 257 CYS A C 1
ATOM 1942 O O . CYS A 1 257 ? 19.620 10.153 -19.031 1.00 93.19 257 CYS A O 1
ATOM 1944 N N . GLY A 1 258 ? 19.086 8.186 -18.079 1.00 91.69 258 GLY A N 1
ATOM 1945 C CA . GLY A 1 258 ? 18.663 8.736 -16.787 1.00 91.69 258 GLY A CA 1
ATOM 1946 C C . GLY A 1 258 ? 17.291 9.410 -16.813 1.00 91.69 258 GLY A C 1
ATOM 1947 O O . GLY A 1 258 ? 16.952 10.144 -15.883 1.00 91.69 258 GLY A O 1
ATOM 1948 N N . ALA A 1 259 ? 16.516 9.183 -17.872 1.00 94.44 259 ALA A N 1
ATOM 1949 C CA . ALA A 1 259 ? 15.165 9.698 -18.025 1.00 94.44 259 ALA A CA 1
ATOM 1950 C C . ALA A 1 259 ? 14.127 8.738 -17.416 1.00 94.44 259 ALA A C 1
ATOM 1952 O O . ALA A 1 259 ? 14.399 7.557 -17.190 1.00 94.44 259 ALA A O 1
ATOM 1953 N N . VAL A 1 260 ? 12.924 9.252 -17.161 1.00 95.94 260 VAL A N 1
ATOM 1954 C CA . VAL A 1 260 ? 11.795 8.477 -16.635 1.00 95.94 260 VAL A CA 1
ATOM 1955 C C . VAL A 1 260 ? 11.055 7.813 -17.790 1.00 95.94 260 VAL A C 1
ATOM 1957 O O . VAL A 1 260 ? 10.561 8.489 -18.694 1.00 95.94 260 VAL A O 1
ATOM 1960 N N . TYR A 1 261 ? 10.941 6.491 -17.744 1.00 97.25 261 TYR A N 1
ATOM 1961 C CA . TYR A 1 261 ? 10.160 5.709 -18.694 1.00 97.25 261 TYR A CA 1
ATOM 1962 C C . TYR A 1 261 ? 8.660 5.806 -18.397 1.00 97.25 261 TYR A C 1
ATOM 1964 O O . TYR A 1 261 ? 8.208 5.446 -17.311 1.00 97.25 261 TYR A O 1
ATOM 1972 N N . LEU A 1 262 ? 7.878 6.247 -19.382 1.00 97.12 262 LEU A N 1
ATOM 1973 C CA . LEU A 1 262 ? 6.417 6.282 -19.325 1.00 97.12 262 LEU A CA 1
ATOM 1974 C C . LEU A 1 262 ? 5.829 5.321 -20.381 1.00 97.12 262 LEU A C 1
ATOM 1976 O O . LEU A 1 262 ? 5.851 5.644 -21.572 1.00 97.12 262 LEU A O 1
ATOM 1980 N N . PRO A 1 263 ? 5.299 4.144 -19.994 1.00 96.12 263 PRO A N 1
ATOM 1981 C CA . PRO A 1 263 ? 4.650 3.232 -20.927 1.00 96.12 263 PRO A CA 1
ATOM 1982 C C . PRO A 1 263 ? 3.334 3.818 -21.448 1.00 96.12 263 PRO A C 1
ATOM 1984 O O . PRO A 1 263 ? 2.463 4.209 -20.669 1.00 96.12 263 PRO A O 1
ATOM 1987 N N . LEU A 1 264 ? 3.156 3.798 -22.767 1.00 93.44 264 LEU A N 1
ATOM 1988 C CA . LEU A 1 264 ? 1.889 4.085 -23.430 1.00 93.44 264 LEU A CA 1
ATOM 1989 C C . LEU A 1 264 ? 1.497 2.898 -24.305 1.00 93.44 264 LEU A C 1
ATOM 1991 O O . LEU A 1 264 ? 2.253 2.483 -25.178 1.00 93.44 264 LEU A O 1
ATOM 1995 N N . ASP A 1 265 ? 0.294 2.369 -24.105 1.00 91.19 265 ASP A N 1
ATOM 1996 C CA . ASP A 1 265 ? -0.244 1.356 -25.009 1.00 91.19 265 ASP A CA 1
ATOM 1997 C C . ASP A 1 265 ? -0.732 2.038 -26.299 1.00 91.19 265 ASP A C 1
ATOM 1999 O O . ASP A 1 265 ? -1.666 2.844 -26.225 1.00 91.19 265 ASP A O 1
ATOM 2003 N N . PRO A 1 266 ? -0.145 1.751 -27.479 1.00 89.50 266 PRO A N 1
ATOM 2004 C CA . PRO A 1 266 ? -0.581 2.353 -28.738 1.00 89.50 266 PRO A CA 1
ATOM 2005 C C . PRO A 1 266 ? -2.028 1.994 -29.112 1.00 89.50 266 PRO A C 1
ATOM 2007 O O . PRO A 1 266 ? -2.631 2.710 -29.907 1.00 89.50 266 PRO A O 1
ATOM 2010 N N . GLN A 1 267 ? -2.608 0.936 -28.530 1.00 89.00 267 GLN A N 1
ATOM 2011 C CA . GLN A 1 267 ? -4.006 0.546 -28.741 1.00 89.00 267 GLN A CA 1
ATOM 2012 C C . GLN A 1 267 ? -4.997 1.402 -27.940 1.00 89.00 267 GLN A C 1
ATOM 2014 O O . GLN A 1 267 ? -6.206 1.331 -28.173 1.00 89.00 267 GLN A O 1
ATOM 2019 N N . HIS A 1 268 ? -4.526 2.208 -26.983 1.00 89.06 268 HIS A N 1
ATOM 2020 C CA . HIS A 1 268 ? -5.398 3.130 -26.266 1.00 89.06 268 HIS A CA 1
ATOM 2021 C C . HIS A 1 268 ? -5.885 4.277 -27.169 1.00 89.06 268 HIS A C 1
ATOM 2023 O O . HIS A 1 268 ? -5.114 4.779 -27.996 1.00 89.06 268 HIS A O 1
ATOM 2029 N N . PRO A 1 269 ? -7.129 4.761 -26.964 1.00 90.12 269 PRO A N 1
ATOM 2030 C CA . PRO A 1 269 ? -7.638 5.942 -27.657 1.00 90.12 269 PRO A CA 1
ATOM 2031 C C . PRO A 1 269 ? -6.667 7.120 -27.563 1.00 90.12 269 PRO A C 1
ATOM 2033 O O . PRO A 1 269 ? -5.989 7.299 -26.544 1.00 90.12 269 PRO A O 1
ATOM 2036 N N . LEU A 1 270 ? -6.592 7.917 -28.629 1.0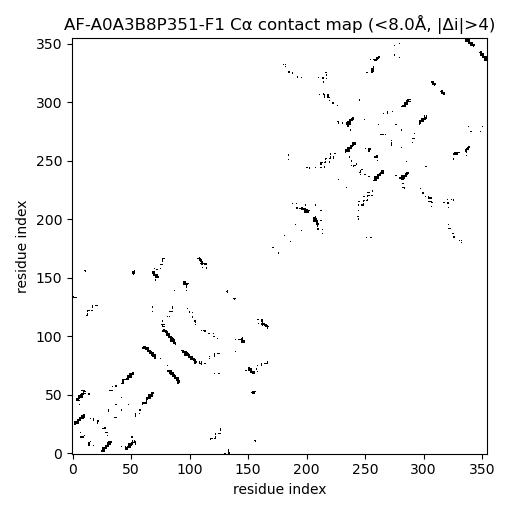0 89.69 270 LEU A N 1
ATOM 2037 C CA . LEU A 1 270 ? -5.668 9.047 -28.722 1.00 89.69 270 LEU A CA 1
ATOM 2038 C C . LEU A 1 270 ? -5.852 10.021 -27.555 1.00 89.69 270 LEU A C 1
ATOM 2040 O O . LEU A 1 270 ? -4.867 10.420 -26.941 1.00 89.69 270 LEU A O 1
ATOM 2044 N N . GLU A 1 271 ? -7.097 10.319 -27.193 1.00 88.69 271 GLU A N 1
ATOM 2045 C CA . GLU A 1 271 ? -7.446 11.240 -26.111 1.00 88.69 271 GLU A CA 1
ATOM 2046 C C . GLU A 1 271 ? -6.861 10.771 -24.774 1.00 88.69 271 GLU A C 1
ATOM 2048 O O . GLU A 1 271 ? -6.325 11.562 -24.000 1.00 88.69 271 GLU A O 1
ATOM 2053 N N . ARG A 1 272 ? -6.899 9.457 -24.512 1.00 88.81 272 ARG A N 1
ATOM 2054 C CA . ARG A 1 272 ? -6.318 8.868 -23.298 1.00 88.81 272 ARG A CA 1
ATOM 2055 C C . ARG A 1 272 ? -4.797 8.990 -23.300 1.00 88.81 272 ARG A C 1
ATOM 2057 O O . ARG A 1 272 ? -4.214 9.319 -22.271 1.00 88.81 272 ARG A O 1
ATOM 2064 N N . ARG A 1 273 ? -4.153 8.703 -24.434 1.00 90.94 273 ARG A N 1
ATOM 2065 C CA . ARG A 1 273 ? -2.693 8.798 -24.559 1.00 90.94 273 ARG A CA 1
ATOM 2066 C C . ARG A 1 273 ? -2.217 10.246 -24.411 1.00 90.94 273 ARG A C 1
ATOM 2068 O O . ARG A 1 273 ? -1.262 10.479 -23.679 1.00 90.94 273 ARG A O 1
ATOM 2075 N N . GLN A 1 274 ? -2.908 11.201 -25.034 1.00 90.19 274 GLN A N 1
ATOM 2076 C CA . GLN A 1 274 ? -2.633 12.637 -24.911 1.00 90.19 274 GLN A CA 1
ATOM 2077 C C . GLN A 1 274 ? -2.786 13.118 -23.468 1.00 90.19 274 GLN A C 1
ATOM 2079 O O . GLN A 1 274 ? -1.860 13.716 -22.933 1.00 90.19 274 GLN A O 1
ATOM 2084 N N . MET A 1 275 ? -3.885 12.758 -22.799 1.00 89.25 275 MET A N 1
ATOM 2085 C CA . MET A 1 275 ? -4.108 13.113 -21.395 1.00 89.25 275 MET A CA 1
ATOM 2086 C C . MET A 1 275 ? -2.975 12.623 -20.480 1.00 89.25 275 MET A C 1
ATOM 2088 O O . MET A 1 275 ? -2.540 13.352 -19.593 1.00 89.25 275 MET A O 1
ATOM 2092 N N . ILE A 1 276 ? -2.478 11.399 -20.692 1.00 91.94 276 ILE A N 1
ATOM 2093 C CA . ILE A 1 276 ? -1.363 10.845 -19.908 1.00 91.94 276 ILE A CA 1
ATOM 2094 C C . ILE A 1 276 ? -0.057 11.597 -20.194 1.00 91.94 276 ILE A C 1
ATOM 2096 O O . ILE A 1 276 ? 0.658 11.939 -19.255 1.00 91.94 276 ILE A O 1
ATOM 2100 N N . VAL A 1 277 ? 0.252 11.860 -21.467 1.00 92.25 277 VAL A N 1
ATOM 2101 C CA . VAL A 1 277 ? 1.447 12.610 -21.892 1.00 92.25 277 VAL A CA 1
ATOM 2102 C C . VAL A 1 277 ? 1.458 14.014 -21.289 1.00 92.25 277 VAL A C 1
ATOM 2104 O O . VAL A 1 277 ? 2.468 14.420 -20.715 1.00 92.25 277 VAL A O 1
ATOM 2107 N N . GLU A 1 278 ? 0.332 14.723 -21.365 1.00 91.12 278 GLU A N 1
ATOM 2108 C CA . GLU A 1 278 ? 0.174 16.079 -20.834 1.00 91.12 278 GLU A CA 1
ATOM 2109 C C . GLU A 1 278 ? 0.285 16.098 -19.307 1.00 91.12 278 GLU A C 1
ATOM 2111 O O . GLU A 1 278 ? 1.042 16.893 -18.752 1.00 91.12 278 GLU A O 1
ATOM 2116 N N . HIS A 1 279 ? -0.405 15.182 -18.616 1.00 91.06 279 HIS A N 1
ATOM 2117 C CA . HIS A 1 279 ? -0.344 15.086 -17.156 1.00 91.06 279 HIS A CA 1
ATOM 2118 C C . HIS A 1 279 ? 1.061 14.707 -16.661 1.00 91.06 279 HIS A C 1
ATOM 2120 O O . HIS A 1 279 ? 1.506 15.187 -15.621 1.00 91.06 279 HIS A O 1
ATOM 2126 N N . ALA A 1 280 ? 1.778 13.859 -17.404 1.00 91.62 280 ALA A N 1
ATOM 2127 C CA . ALA A 1 280 ? 3.150 13.471 -17.087 1.00 91.62 280 ALA A CA 1
ATOM 2128 C C . ALA A 1 280 ? 4.193 14.513 -17.506 1.00 91.62 280 ALA A C 1
ATOM 2130 O O . ALA A 1 280 ? 5.367 14.324 -17.196 1.00 91.62 280 ALA A O 1
ATOM 2131 N N . GLN A 1 281 ? 3.787 15.558 -18.237 1.00 91.50 281 GLN A N 1
ATOM 2132 C CA . GLN A 1 281 ? 4.684 16.535 -18.854 1.00 91.50 281 GLN A CA 1
ATOM 2133 C C . GLN A 1 281 ? 5.798 15.853 -19.665 1.00 91.50 281 GLN A C 1
ATOM 2135 O O . GLN A 1 281 ? 6.974 16.207 -19.568 1.00 91.50 281 GLN A O 1
ATOM 2140 N N . ALA A 1 282 ? 5.437 14.820 -20.436 1.00 92.62 282 ALA A N 1
ATOM 2141 C CA . ALA A 1 282 ? 6.421 14.051 -21.186 1.00 92.62 282 ALA A CA 1
ATOM 2142 C C . ALA A 1 282 ? 7.080 14.917 -22.268 1.00 92.62 282 ALA A C 1
ATOM 2144 O O . ALA A 1 282 ? 6.418 15.484 -23.131 1.00 92.62 282 ALA A O 1
ATOM 2145 N N . SER A 1 283 ? 8.406 14.994 -22.212 1.00 91.94 283 SER A N 1
ATOM 2146 C CA . SER A 1 283 ? 9.233 15.843 -23.077 1.00 91.94 283 SER A CA 1
ATOM 2147 C C . SER A 1 283 ? 9.438 15.262 -24.477 1.00 91.94 283 SER A C 1
ATOM 2149 O O . SER A 1 283 ? 9.520 15.999 -25.460 1.00 91.94 283 SER A O 1
ATOM 2151 N N . VAL A 1 284 ? 9.507 13.931 -24.560 1.00 94.12 284 VAL A N 1
ATOM 2152 C CA . VAL A 1 284 ? 9.733 13.176 -25.793 1.00 94.12 284 VAL A CA 1
ATOM 2153 C C . VAL A 1 284 ? 8.766 12.000 -25.846 1.00 94.12 284 VAL A C 1
ATOM 2155 O O . VAL A 1 284 ? 8.533 11.337 -24.833 1.00 94.12 284 VAL A O 1
ATOM 2158 N N . ILE A 1 285 ? 8.242 11.709 -27.034 1.00 95.38 285 ILE A N 1
ATOM 2159 C CA . ILE A 1 285 ? 7.466 10.504 -27.327 1.00 95.38 285 ILE A CA 1
ATOM 2160 C C . ILE A 1 285 ? 8.260 9.649 -28.314 1.00 95.38 285 ILE A C 1
ATOM 2162 O O . ILE A 1 285 ? 8.527 10.070 -29.436 1.00 95.38 285 ILE A O 1
ATOM 2166 N N . ILE A 1 286 ? 8.620 8.435 -27.907 1.00 96.31 286 ILE A N 1
ATOM 2167 C CA . ILE A 1 286 ? 9.176 7.403 -28.780 1.00 96.31 286 ILE A CA 1
ATOM 2168 C C . ILE A 1 286 ? 8.020 6.594 -29.365 1.00 96.31 286 ILE A C 1
ATOM 2170 O O . ILE A 1 286 ? 7.183 6.082 -28.616 1.00 96.31 286 ILE A O 1
ATOM 2174 N N . HIS A 1 287 ? 7.970 6.465 -30.687 1.00 94.38 287 HIS A N 1
ATOM 2175 C CA . HIS A 1 287 ? 6.883 5.784 -31.385 1.00 94.38 287 HIS A CA 1
ATOM 2176 C C . HIS A 1 287 ? 7.344 5.114 -32.680 1.00 94.38 287 HIS A C 1
ATOM 2178 O O . HIS A 1 287 ? 8.477 5.284 -33.118 1.00 94.38 287 HIS A O 1
ATOM 2184 N N . GLU A 1 288 ? 6.444 4.347 -33.284 1.00 90.12 288 GLU A N 1
ATOM 2185 C CA . GLU A 1 288 ? 6.590 3.781 -34.621 1.00 90.12 288 GLU A CA 1
ATOM 2186 C C . GLU A 1 288 ? 5.320 4.102 -35.414 1.00 90.12 288 GLU A C 1
ATOM 2188 O O . GLU A 1 288 ? 4.207 3.908 -34.917 1.00 90.12 288 GLU A O 1
ATOM 2193 N N . GLY A 1 289 ? 5.488 4.625 -36.630 1.00 83.88 289 GLY A N 1
ATOM 2194 C CA . GLY A 1 289 ? 4.373 5.037 -37.484 1.00 83.88 289 GLY A CA 1
ATOM 2195 C C . GLY A 1 289 ? 3.633 6.282 -36.979 1.00 83.88 289 GLY A C 1
ATOM 2196 O O . GLY A 1 289 ? 4.112 7.006 -36.106 1.00 83.88 289 GLY A O 1
ATOM 2197 N N . ASP A 1 290 ? 2.456 6.548 -37.550 1.00 80.75 290 ASP A N 1
ATOM 2198 C CA . ASP A 1 290 ? 1.623 7.694 -37.171 1.00 80.75 290 ASP A CA 1
ATOM 2199 C C . ASP A 1 290 ? 0.697 7.342 -35.998 1.00 80.75 290 ASP A C 1
ATOM 2201 O O . ASP A 1 290 ? -0.166 6.467 -36.094 1.00 80.75 290 ASP A O 1
ATOM 2205 N N . LEU A 1 291 ? 0.886 8.041 -34.879 1.00 78.12 291 LEU A N 1
ATOM 2206 C CA . LEU A 1 291 ? 0.107 7.864 -33.657 1.00 78.12 291 LEU A CA 1
ATOM 2207 C C . LEU A 1 291 ? -0.908 8.985 -33.402 1.00 78.12 291 LEU A C 1
ATOM 2209 O O . LEU A 1 291 ? -1.652 8.876 -32.423 1.00 78.12 291 LEU A O 1
ATOM 2213 N N . GLY A 1 292 ? -0.950 10.025 -34.245 1.00 76.25 292 GLY A N 1
ATOM 2214 C CA . GLY A 1 292 ? -1.890 11.146 -34.135 1.00 76.25 292 GLY A CA 1
ATOM 2215 C C . GLY A 1 292 ? -1.607 12.141 -33.000 1.00 76.25 292 GLY A C 1
ATOM 2216 O O . GLY A 1 292 ? -2.492 12.915 -32.632 1.00 76.25 292 GLY A O 1
ATOM 2217 N N . PHE A 1 293 ? -0.411 12.130 -32.401 1.00 77.00 293 PHE A N 1
ATOM 2218 C CA . PHE A 1 293 ? -0.038 13.121 -31.383 1.00 77.00 293 PHE A CA 1
ATOM 2219 C C . PHE A 1 293 ? 0.114 14.528 -31.985 1.00 77.00 293 PHE A C 1
ATOM 2221 O O . PHE A 1 293 ? 0.495 14.691 -33.142 1.00 77.00 293 PHE A O 1
ATOM 2228 N N . SER A 1 294 ? -0.183 15.558 -31.188 1.00 66.06 294 SER A N 1
ATOM 2229 C CA . SER A 1 294 ? -0.012 16.955 -31.598 1.00 66.06 294 SER A CA 1
ATOM 2230 C C . SER A 1 294 ? 1.474 17.321 -31.731 1.00 66.06 294 SER A C 1
ATOM 2232 O O . SER A 1 294 ? 2.320 16.805 -31.001 1.00 66.06 294 SER A O 1
ATOM 2234 N N . ALA A 1 295 ? 1.790 18.264 -32.625 1.00 62.31 295 ALA A N 1
ATOM 2235 C CA . ALA A 1 295 ? 3.161 18.685 -32.951 1.00 62.31 295 ALA A CA 1
ATOM 2236 C C . ALA A 1 295 ? 3.924 19.402 -31.811 1.00 62.31 295 ALA A C 1
ATOM 2238 O O . ALA A 1 295 ? 5.051 19.843 -32.014 1.00 62.31 295 ALA A O 1
ATOM 2239 N N . ASN A 1 296 ? 3.321 19.543 -30.627 1.00 68.12 296 ASN A N 1
ATOM 2240 C CA . ASN A 1 296 ? 3.900 20.283 -29.503 1.00 68.12 296 ASN A CA 1
ATOM 2241 C C . ASN A 1 296 ? 4.921 19.468 -28.688 1.00 68.12 296 ASN A C 1
ATOM 2243 O O . ASN A 1 296 ? 5.594 20.039 -27.836 1.00 68.12 296 ASN A O 1
ATOM 2247 N N . HIS A 1 297 ? 5.040 18.160 -28.932 1.00 71.12 297 HIS A N 1
ATOM 2248 C CA . HIS A 1 297 ? 5.999 17.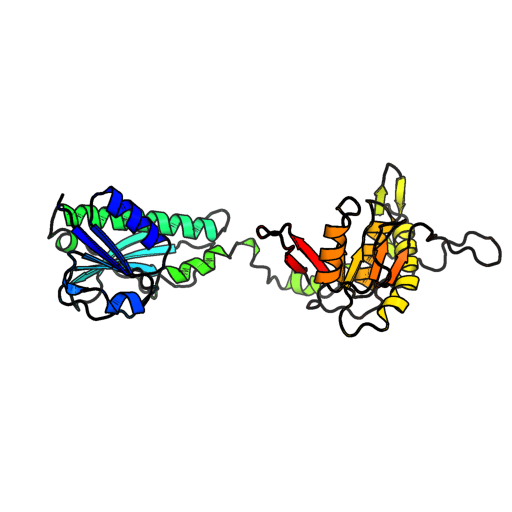285 -28.254 1.00 71.12 297 HIS A CA 1
ATOM 2249 C C . HIS A 1 297 ? 7.131 16.898 -29.205 1.00 71.12 297 HIS A C 1
ATOM 2251 O O . HIS A 1 297 ? 6.897 16.682 -30.396 1.00 71.12 297 HIS A O 1
ATOM 2257 N N . HIS A 1 298 ? 8.353 16.743 -28.685 1.00 83.62 298 HIS A N 1
ATOM 2258 C CA . HIS A 1 298 ? 9.407 16.104 -29.467 1.00 83.62 298 HIS A CA 1
ATOM 2259 C C . HIS A 1 298 ? 9.024 14.644 -29.727 1.00 83.62 298 HIS A C 1
ATOM 2261 O O . HIS A 1 298 ? 8.620 13.921 -28.816 1.00 83.62 298 HIS A O 1
ATOM 2267 N N . ALA A 1 299 ? 9.161 14.207 -30.973 1.00 87.31 299 ALA A N 1
ATOM 2268 C CA . ALA A 1 299 ? 8.804 12.863 -31.396 1.00 87.31 299 ALA A CA 1
ATOM 2269 C C . ALA A 1 299 ? 10.041 12.152 -31.955 1.00 87.31 299 ALA A C 1
ATOM 2271 O O . ALA A 1 299 ? 10.783 12.721 -32.759 1.00 87.31 299 ALA A O 1
ATOM 2272 N N . LEU A 1 300 ? 10.271 10.919 -31.507 1.00 91.75 300 LEU A N 1
ATOM 2273 C CA . LEU A 1 300 ? 11.325 10.041 -31.999 1.00 91.75 300 LEU A CA 1
ATOM 2274 C C . LEU A 1 300 ? 10.685 8.814 -32.650 1.00 91.75 300 LEU A C 1
ATOM 2276 O O . LEU A 1 300 ? 10.282 7.877 -31.959 1.00 91.75 300 LEU A O 1
ATOM 2280 N N . ASP A 1 301 ? 10.624 8.826 -33.980 1.00 92.06 301 ASP A N 1
ATOM 2281 C CA . ASP A 1 301 ? 10.198 7.670 -34.766 1.00 92.06 301 ASP A CA 1
ATOM 2282 C C . ASP A 1 301 ? 11.336 6.646 -34.863 1.00 92.06 301 ASP A C 1
ATOM 2284 O O . ASP A 1 301 ? 12.430 6.943 -35.358 1.00 92.06 301 ASP A O 1
ATOM 2288 N N . VAL A 1 302 ? 11.078 5.435 -34.374 1.00 92.31 302 VAL A N 1
ATOM 2289 C CA . VAL A 1 302 ? 12.035 4.322 -34.379 1.00 92.31 302 VAL A CA 1
ATOM 2290 C C . VAL A 1 302 ? 11.735 3.271 -35.445 1.00 92.31 302 VAL A C 1
ATOM 2292 O O . VAL A 1 302 ? 12.539 2.356 -35.611 1.00 92.31 302 VAL A O 1
ATOM 2295 N N . GLY A 1 303 ? 10.644 3.404 -36.208 1.00 86.25 303 GLY A N 1
ATOM 2296 C CA . GLY A 1 303 ? 10.230 2.405 -37.204 1.00 86.25 303 GLY A CA 1
ATOM 2297 C C . GLY A 1 303 ? 11.226 2.210 -38.349 1.00 86.25 303 GLY A C 1
ATOM 2298 O O . GLY A 1 303 ? 11.310 1.143 -38.954 1.00 86.25 303 GLY A O 1
ATOM 2299 N N . HIS A 1 304 ? 12.037 3.233 -38.620 1.00 82.25 304 HIS A N 1
ATOM 2300 C CA . HIS A 1 304 ? 13.082 3.203 -39.645 1.00 82.25 304 HIS A CA 1
ATOM 2301 C C . HIS A 1 304 ? 14.504 3.153 -39.070 1.00 82.25 304 HIS A C 1
ATOM 2303 O O . HIS A 1 304 ? 15.477 3.235 -39.826 1.00 82.25 304 HIS A O 1
ATOM 2309 N N . LEU A 1 305 ? 14.658 3.018 -37.747 1.00 83.00 305 LEU A N 1
ATOM 2310 C CA . LEU A 1 305 ? 15.981 2.894 -37.144 1.00 83.00 305 LEU A CA 1
ATOM 2311 C C . LEU A 1 305 ? 16.561 1.514 -37.442 1.00 83.00 305 LEU A C 1
ATOM 2313 O O . LEU A 1 305 ? 16.087 0.484 -36.969 1.00 83.00 305 LEU A O 1
ATOM 2317 N N . SER A 1 306 ? 17.645 1.503 -38.211 1.00 69.75 306 SER A N 1
ATOM 2318 C CA . SER A 1 306 ? 18.482 0.321 -38.361 1.00 69.75 306 SER A CA 1
ATOM 2319 C C . SER A 1 306 ? 19.517 0.287 -37.239 1.00 69.75 306 SER A C 1
ATOM 2321 O O . SER A 1 306 ? 20.310 1.215 -37.088 1.00 69.75 306 SER A O 1
ATOM 2323 N N . ALA A 1 307 ? 19.572 -0.825 -36.502 1.00 60.12 307 ALA A N 1
ATOM 2324 C CA . ALA A 1 307 ? 20.679 -1.127 -35.587 1.00 60.12 307 ALA A CA 1
ATOM 2325 C C . ALA A 1 307 ? 22.012 -1.381 -36.331 1.00 60.12 307 ALA A C 1
ATOM 2327 O O . ALA A 1 307 ? 23.067 -1.507 -35.710 1.00 60.12 307 ALA A O 1
ATOM 2328 N N . VAL A 1 308 ? 21.968 -1.471 -37.667 1.00 55.12 308 VAL A N 1
ATOM 2329 C CA . VAL A 1 308 ? 23.125 -1.619 -38.551 1.00 55.12 308 VAL A CA 1
ATOM 2330 C C . VAL A 1 308 ? 23.428 -0.263 -39.185 1.00 55.12 308 VAL A C 1
ATOM 2332 O O . VAL A 1 308 ? 22.710 0.183 -40.082 1.00 55.12 308 VAL A O 1
ATOM 2335 N N . HIS A 1 309 ? 24.502 0.390 -38.739 1.00 44.53 309 HIS A N 1
ATOM 2336 C CA . HIS A 1 309 ? 25.094 1.499 -39.483 1.00 44.53 309 HIS A CA 1
ATOM 2337 C C . HIS A 1 309 ? 25.818 0.923 -40.706 1.00 44.53 309 HIS A C 1
ATOM 2339 O O . HIS A 1 309 ? 26.801 0.194 -40.571 1.00 44.53 309 HIS A O 1
ATOM 2345 N N . HIS A 1 310 ? 25.341 1.243 -41.908 1.00 39.19 310 HIS A N 1
ATOM 2346 C CA . HIS A 1 310 ? 26.150 1.079 -43.109 1.00 39.19 310 HIS A CA 1
ATOM 2347 C C . HIS A 1 310 ? 27.137 2.247 -43.146 1.00 39.19 310 HIS A C 1
ATOM 2349 O O . HIS A 1 310 ? 26.729 3.400 -43.278 1.00 39.19 310 HIS A O 1
ATOM 2355 N N . GLY A 1 311 ? 28.434 1.965 -42.997 1.00 38.25 311 GLY A N 1
ATOM 2356 C CA . GLY A 1 311 ? 29.458 2.937 -43.379 1.00 38.25 311 GLY A CA 1
ATOM 2357 C C . GLY A 1 311 ? 29.304 3.301 -44.861 1.00 38.25 311 GLY A C 1
ATOM 2358 O O . GLY A 1 311 ? 28.681 2.549 -45.617 1.00 38.25 311 GLY A O 1
ATOM 2359 N N . ALA A 1 312 ? 29.889 4.425 -45.285 1.00 39.31 312 ALA A N 1
ATOM 2360 C CA . ALA A 1 312 ? 29.845 4.921 -46.670 1.00 39.31 312 ALA A CA 1
ATOM 2361 C C . ALA A 1 312 ? 30.302 3.890 -47.734 1.00 39.31 312 ALA A C 1
ATOM 2363 O O . ALA A 1 312 ? 30.054 4.072 -48.923 1.00 39.31 312 ALA A O 1
ATOM 2364 N N . ASP A 1 313 ? 30.895 2.779 -47.294 1.00 41.25 313 ASP A N 1
ATOM 2365 C CA . ASP A 1 313 ? 31.531 1.750 -48.109 1.00 41.25 313 ASP A CA 1
ATOM 2366 C C . ASP A 1 313 ? 30.639 0.497 -48.286 1.00 41.25 313 ASP A C 1
ATOM 2368 O O . ASP A 1 313 ? 31.067 -0.507 -48.849 1.00 41.25 313 ASP A O 1
ATOM 2372 N N . GLY A 1 314 ? 29.395 0.509 -47.785 1.00 35.69 314 GLY A N 1
ATOM 2373 C CA . GLY A 1 314 ? 28.396 -0.540 -48.047 1.00 35.69 314 GLY A CA 1
ATOM 2374 C C . GLY A 1 314 ? 28.634 -1.890 -47.353 1.00 35.69 314 GLY A C 1
ATOM 2375 O O . GLY A 1 314 ? 27.822 -2.806 -47.494 1.00 35.69 314 GLY A O 1
ATOM 2376 N N . HIS A 1 315 ? 29.691 -2.040 -46.555 1.00 38.72 315 HIS A N 1
ATOM 2377 C CA . HIS A 1 315 ? 29.885 -3.225 -45.721 1.00 38.72 315 HIS A CA 1
ATOM 2378 C C . HIS A 1 315 ? 29.046 -3.139 -44.437 1.00 38.72 315 HIS A C 1
ATOM 2380 O O . HIS A 1 315 ? 29.116 -2.165 -43.688 1.00 38.72 315 HIS A O 1
ATOM 2386 N N . ALA A 1 316 ? 28.230 -4.170 -44.188 1.00 43.97 316 ALA A N 1
ATOM 2387 C CA . ALA A 1 316 ? 27.406 -4.311 -42.989 1.00 43.97 316 ALA A CA 1
ATOM 2388 C C . ALA A 1 316 ? 28.293 -4.538 -41.752 1.00 43.97 316 ALA A C 1
ATOM 2390 O O . ALA A 1 316 ? 28.547 -5.668 -41.337 1.00 43.97 316 ALA A O 1
ATOM 2391 N N . ALA A 1 317 ? 28.789 -3.455 -41.164 1.00 42.72 317 ALA A N 1
ATOM 2392 C CA . ALA A 1 317 ? 29.537 -3.497 -39.923 1.00 42.72 317 ALA A CA 1
ATOM 2393 C C . ALA A 1 317 ? 28.582 -3.239 -38.749 1.00 42.72 317 ALA A C 1
ATOM 2395 O O . ALA A 1 317 ? 28.362 -2.103 -38.341 1.00 42.72 317 ALA A O 1
ATOM 2396 N N . VAL A 1 318 ? 28.060 -4.303 -38.131 1.00 48.91 318 VAL A N 1
ATOM 2397 C CA . VAL A 1 318 ? 27.358 -4.251 -36.823 1.00 48.91 318 VAL A CA 1
ATOM 2398 C C . VAL A 1 318 ? 28.364 -3.967 -35.680 1.00 48.91 318 VAL A C 1
ATOM 2400 O O . VAL A 1 318 ? 28.338 -4.607 -34.630 1.00 48.91 318 VAL A O 1
ATOM 2403 N N . ALA A 1 319 ? 29.364 -3.114 -35.912 1.00 44.75 319 ALA A N 1
ATOM 2404 C CA . ALA A 1 319 ? 30.632 -3.145 -35.183 1.00 44.75 319 ALA A CA 1
ATOM 2405 C C . ALA A 1 319 ? 30.895 -1.935 -34.276 1.00 44.75 319 ALA A C 1
ATOM 2407 O O . ALA A 1 319 ? 31.717 -2.064 -33.377 1.00 44.75 319 ALA A O 1
ATOM 2408 N N . LEU A 1 320 ? 30.217 -0.792 -34.442 1.00 47.31 320 LEU A N 1
ATOM 2409 C CA . LEU A 1 320 ? 30.561 0.384 -33.627 1.00 47.31 320 LEU A CA 1
ATOM 2410 C C . LEU A 1 320 ? 30.043 0.325 -32.177 1.00 47.31 320 LEU A C 1
ATOM 2412 O O . LEU A 1 320 ? 30.653 0.923 -31.297 1.00 47.31 320 LEU A O 1
ATOM 2416 N N . ALA A 1 321 ? 28.952 -0.399 -31.904 1.00 54.38 321 ALA A N 1
ATOM 2417 C CA . ALA A 1 321 ? 28.209 -0.219 -30.655 1.00 54.38 321 ALA A CA 1
ATOM 2418 C C . ALA A 1 321 ? 28.499 -1.242 -29.547 1.00 54.38 321 ALA A C 1
ATOM 2420 O O . ALA A 1 321 ? 28.311 -0.897 -28.392 1.00 54.38 321 ALA A O 1
ATOM 2421 N N . ALA A 1 322 ? 28.981 -2.460 -29.831 1.00 56.16 322 ALA A N 1
ATOM 2422 C CA . ALA A 1 322 ? 28.942 -3.575 -28.861 1.00 56.16 322 ALA A CA 1
ATOM 2423 C C . ALA A 1 322 ? 29.705 -3.343 -27.534 1.00 56.16 322 ALA A C 1
ATOM 2425 O O . ALA A 1 322 ? 29.505 -4.083 -26.575 1.00 56.16 322 ALA A O 1
ATOM 2426 N N . HIS A 1 323 ? 30.570 -2.328 -27.466 1.00 63.84 323 HIS A N 1
ATOM 2427 C CA . HIS A 1 323 ? 31.325 -1.956 -26.265 1.00 63.84 323 HIS A CA 1
ATOM 2428 C C . HIS A 1 323 ? 30.972 -0.571 -25.713 1.00 63.84 323 HIS A C 1
ATOM 2430 O O . HIS A 1 323 ? 31.580 -0.118 -24.743 1.00 63.84 323 HIS A O 1
ATOM 2436 N N . GLN A 1 324 ? 30.002 0.123 -26.308 1.00 77.06 324 GLN A N 1
ATOM 2437 C CA . GLN A 1 324 ? 29.593 1.429 -25.824 1.00 77.06 324 GLN A CA 1
ATOM 2438 C C . GLN A 1 324 ? 28.747 1.269 -24.555 1.00 77.06 324 GLN A C 1
ATOM 2440 O O . GLN A 1 324 ? 27.777 0.509 -24.520 1.00 77.06 324 GLN A O 1
ATOM 2445 N N . SER A 1 325 ? 29.113 2.001 -23.500 1.00 84.81 325 SER A N 1
ATOM 2446 C CA . SER A 1 325 ? 28.335 2.036 -22.257 1.00 84.81 325 SER A CA 1
ATOM 2447 C C . SER A 1 325 ? 26.900 2.474 -22.545 1.00 84.81 325 SER A C 1
ATOM 2449 O O . SER A 1 325 ? 26.710 3.474 -23.235 1.00 84.81 325 SER A O 1
ATOM 2451 N N . LEU A 1 326 ? 25.908 1.769 -21.992 1.00 89.06 326 LEU A N 1
ATOM 2452 C CA . LEU A 1 326 ? 24.510 2.213 -22.029 1.00 89.06 326 LEU A CA 1
ATOM 2453 C C . LEU A 1 326 ? 24.222 3.308 -20.995 1.00 89.06 326 LEU A C 1
ATOM 2455 O O . LEU A 1 326 ? 23.247 4.035 -21.141 1.00 89.06 326 LEU A O 1
ATOM 2459 N N . MET A 1 327 ? 25.057 3.459 -19.967 1.00 89.69 327 MET A N 1
ATOM 2460 C CA . MET A 1 327 ? 24.921 4.556 -19.009 1.00 89.69 327 MET A CA 1
ATOM 2461 C C . MET A 1 327 ? 25.451 5.845 -19.643 1.00 89.69 327 MET A C 1
ATOM 2463 O O . MET A 1 327 ? 26.653 5.964 -19.899 1.00 89.69 327 MET A O 1
ATOM 2467 N N . ARG A 1 328 ? 24.549 6.794 -19.910 1.00 88.69 328 ARG A N 1
ATOM 2468 C CA . ARG A 1 328 ? 24.837 8.138 -20.445 1.00 88.69 328 ARG A CA 1
ATOM 2469 C C . ARG A 1 328 ? 24.771 9.226 -19.379 1.00 88.69 328 ARG A C 1
ATOM 2471 O O . ARG A 1 328 ? 25.293 10.313 -19.594 1.00 88.69 328 ARG A O 1
ATOM 2478 N N . SER A 1 329 ? 24.158 8.928 -18.240 1.00 84.44 329 SER A N 1
ATOM 2479 C CA . SER A 1 329 ? 24.067 9.804 -17.077 1.00 84.44 329 SER A CA 1
ATOM 2480 C C . SER A 1 329 ? 24.592 9.097 -15.827 1.00 84.44 329 SER A C 1
ATOM 2482 O O . SER A 1 329 ? 24.672 7.868 -15.776 1.00 84.44 329 SER A O 1
ATOM 2484 N N . ALA A 1 330 ? 24.917 9.871 -14.789 1.00 83.38 330 ALA A N 1
ATOM 2485 C CA . ALA A 1 330 ? 25.158 9.305 -13.467 1.00 83.38 330 ALA A CA 1
ATOM 2486 C C . ALA A 1 330 ? 23.871 8.657 -12.929 1.00 83.38 330 ALA A C 1
ATOM 2488 O O . ALA A 1 330 ? 22.773 9.185 -13.125 1.00 83.38 330 ALA A O 1
ATOM 2489 N N . TRP A 1 331 ? 24.022 7.509 -12.272 1.00 81.31 331 TRP A N 1
ATOM 2490 C CA . TRP A 1 331 ? 22.927 6.831 -11.588 1.00 81.31 331 TRP A CA 1
ATOM 2491 C C . TRP A 1 331 ? 22.745 7.380 -10.171 1.00 81.31 331 TRP A C 1
ATOM 2493 O O . TRP A 1 331 ? 23.718 7.744 -9.513 1.00 81.31 331 TRP A O 1
ATOM 2503 N N . ASP A 1 332 ? 21.495 7.412 -9.721 1.00 85.38 332 ASP A N 1
ATOM 2504 C CA . ASP A 1 332 ? 21.070 7.854 -8.398 1.00 85.38 332 ASP A CA 1
ATOM 2505 C C . ASP A 1 332 ? 19.815 7.054 -8.026 1.00 85.38 332 ASP A C 1
ATOM 2507 O O . ASP A 1 332 ? 18.827 7.087 -8.762 1.00 85.38 332 ASP A O 1
ATOM 2511 N N . SER A 1 333 ? 19.868 6.307 -6.920 1.00 82.81 333 SER A N 1
ATOM 2512 C CA . SER A 1 333 ? 18.788 5.410 -6.488 1.00 82.81 333 SER A CA 1
ATOM 2513 C C . SER A 1 333 ? 17.527 6.138 -6.029 1.00 82.81 333 SER A C 1
ATOM 2515 O O . SER A 1 333 ? 16.492 5.502 -5.874 1.00 82.81 333 SER A O 1
ATOM 2517 N N . GLN A 1 334 ? 17.602 7.449 -5.794 1.00 86.00 334 GLN A N 1
ATOM 2518 C CA . GLN A 1 334 ? 16.457 8.259 -5.376 1.00 86.00 334 GLN A CA 1
ATOM 2519 C C . GLN A 1 334 ? 15.734 8.914 -6.561 1.00 86.00 334 GLN A C 1
ATOM 2521 O O . GLN A 1 334 ? 14.686 9.534 -6.381 1.00 86.00 334 GLN A O 1
ATOM 2526 N N . ARG A 1 335 ? 16.283 8.815 -7.780 1.00 88.69 335 ARG A N 1
ATOM 2527 C CA . ARG A 1 335 ? 15.662 9.398 -8.975 1.00 88.69 335 ARG A CA 1
ATOM 2528 C C . ARG A 1 335 ? 14.614 8.466 -9.546 1.00 88.69 335 ARG A C 1
ATOM 2530 O O . ARG A 1 335 ? 14.839 7.268 -9.646 1.00 88.69 335 ARG A O 1
ATOM 2537 N N . ALA A 1 336 ? 13.500 9.036 -9.994 1.00 92.56 336 ALA A N 1
ATOM 2538 C CA . ALA A 1 336 ? 12.452 8.266 -10.645 1.00 92.56 336 ALA A CA 1
ATOM 2539 C C . ALA A 1 336 ? 12.992 7.599 -11.921 1.00 92.56 336 ALA A C 1
ATOM 2541 O O . ALA A 1 336 ? 13.713 8.214 -12.694 1.00 92.56 336 ALA A O 1
ATOM 2542 N N . CYS A 1 337 ? 12.633 6.354 -12.183 1.00 92.38 337 CYS A N 1
ATOM 2543 C CA . CYS A 1 337 ? 12.995 5.641 -13.402 1.00 92.38 337 CYS A CA 1
ATOM 2544 C C . CYS A 1 337 ? 11.764 5.231 -14.219 1.00 92.38 337 CYS A C 1
ATOM 2546 O O . CYS A 1 337 ? 11.864 5.083 -15.437 1.00 92.38 337 CYS A O 1
ATOM 2548 N N . VAL A 1 338 ? 10.588 5.120 -13.590 1.00 95.19 338 VAL A N 1
ATOM 2549 C CA . VAL A 1 338 ? 9.332 4.762 -14.263 1.00 95.19 338 VAL A CA 1
ATOM 2550 C C . VAL A 1 338 ? 8.173 5.621 -13.756 1.00 95.19 338 VAL A C 1
ATOM 2552 O O . VAL A 1 338 ? 8.033 5.843 -12.557 1.00 95.19 338 VAL A O 1
ATOM 2555 N N . ALA A 1 339 ? 7.310 6.062 -14.671 1.00 95.75 339 ALA A N 1
ATOM 2556 C CA . ALA A 1 339 ? 6.024 6.683 -14.373 1.00 95.75 339 ALA A CA 1
ATOM 2557 C C . ALA A 1 339 ? 4.891 5.761 -14.847 1.00 95.75 339 ALA A C 1
ATOM 2559 O O . ALA A 1 339 ? 4.685 5.608 -16.047 1.00 95.75 339 ALA A O 1
ATOM 2560 N N . ILE A 1 340 ? 4.143 5.142 -13.931 1.00 92.56 340 ILE A N 1
ATOM 2561 C CA . ILE A 1 340 ? 3.021 4.249 -14.267 1.00 92.56 340 ILE A CA 1
ATOM 2562 C C . ILE A 1 340 ? 1.699 4.959 -14.006 1.00 92.56 340 ILE A C 1
ATOM 2564 O O . ILE A 1 340 ? 1.481 5.504 -12.928 1.00 92.56 340 ILE A O 1
ATOM 2568 N N . TYR A 1 341 ? 0.785 4.897 -14.971 1.00 89.19 341 TYR A N 1
ATOM 2569 C CA . TYR A 1 341 ? -0.565 5.423 -14.815 1.00 89.19 341 TYR A CA 1
ATOM 2570 C C . TYR A 1 341 ? -1.570 4.319 -14.518 1.00 89.19 341 TYR A C 1
ATOM 2572 O O . TYR A 1 341 ? -1.676 3.330 -15.242 1.00 89.19 341 TYR A O 1
ATOM 2580 N N . THR A 1 342 ? -2.351 4.519 -13.462 1.00 80.62 342 THR A N 1
ATOM 2581 C CA . THR A 1 342 ? -3.455 3.626 -13.095 1.00 80.62 342 THR A CA 1
ATOM 2582 C C . THR A 1 342 ? -4.770 4.120 -13.693 1.00 80.62 342 THR A C 1
ATOM 2584 O O . THR A 1 342 ? -4.920 5.300 -14.022 1.00 80.62 342 THR A O 1
ATOM 2587 N N . SER A 1 343 ? -5.742 3.218 -13.858 1.00 69.50 343 SER A N 1
ATOM 2588 C CA . SER A 1 343 ? -7.033 3.517 -14.494 1.00 69.50 343 SER A CA 1
ATOM 2589 C C . SER A 1 343 ? -7.850 4.597 -13.781 1.00 69.50 343 SER A C 1
ATOM 2591 O O . SER A 1 343 ? -8.723 5.155 -14.431 1.00 69.50 343 SER A O 1
ATOM 2593 N N . GLY A 1 344 ? -7.527 4.933 -12.524 1.00 58.22 344 GLY A N 1
ATOM 2594 C CA . GLY A 1 344 ? -8.140 6.018 -11.759 1.00 58.22 344 GLY A CA 1
ATOM 2595 C C . GLY A 1 344 ? -9.652 5.841 -11.601 1.00 58.22 344 GLY A C 1
ATOM 2596 O O . GLY A 1 344 ? -10.420 6.137 -12.507 1.00 58.22 344 GLY A O 1
ATOM 2597 N N . THR A 1 345 ? -10.127 5.432 -10.422 1.00 53.34 345 THR A N 1
ATOM 2598 C CA . THR A 1 345 ? -11.575 5.290 -10.144 1.00 53.34 345 THR A CA 1
ATOM 2599 C C . THR A 1 345 ? -12.374 6.588 -10.344 1.00 53.34 345 THR A C 1
ATOM 2601 O O . THR A 1 345 ? -13.586 6.546 -10.517 1.00 53.34 345 THR A O 1
ATOM 2604 N N . THR A 1 346 ? -11.693 7.737 -10.360 1.00 66.19 346 THR A N 1
ATOM 2605 C CA . THR A 1 346 ? -12.241 9.084 -10.564 1.00 66.19 346 THR A CA 1
ATOM 2606 C C . THR A 1 346 ? -12.252 9.536 -12.032 1.00 66.19 346 THR A C 1
ATOM 2608 O O . THR A 1 346 ? -12.532 10.699 -12.301 1.00 66.19 346 THR A O 1
ATOM 2611 N N . GLY A 1 347 ? -11.892 8.667 -12.986 1.00 67.69 347 GLY A N 1
ATOM 2612 C CA . GLY A 1 347 ? -11.825 8.978 -14.423 1.00 67.69 347 GLY A CA 1
ATOM 2613 C C . GLY A 1 347 ? -10.563 9.732 -14.865 1.00 67.69 347 GLY A C 1
ATOM 2614 O O . GLY A 1 347 ? -10.204 9.680 -16.038 1.00 67.69 347 GLY A O 1
ATOM 2615 N N . VAL A 1 348 ? -9.851 10.369 -13.929 1.00 71.31 348 VAL A N 1
ATOM 2616 C CA . VAL A 1 348 ? -8.541 10.996 -14.159 1.00 71.31 348 VAL A CA 1
ATOM 2617 C C . VAL A 1 348 ? -7.430 9.981 -13.854 1.00 71.31 348 VAL A C 1
ATOM 2619 O O . VAL A 1 348 ? -7.371 9.481 -12.723 1.00 71.31 348 VAL A O 1
ATOM 2622 N N . PRO A 1 349 ? -6.546 9.661 -14.818 1.00 73.31 349 PRO A N 1
ATOM 2623 C CA . PRO A 1 349 ? -5.402 8.785 -14.591 1.00 73.31 349 PRO A CA 1
ATOM 2624 C C . PRO A 1 349 ? -4.487 9.324 -13.482 1.00 73.31 349 PRO A C 1
ATOM 2626 O O . PRO A 1 349 ? -4.103 10.490 -13.502 1.00 73.31 349 PRO A O 1
ATOM 2629 N N . LYS A 1 350 ? -4.105 8.471 -12.525 1.00 81.31 350 LYS A N 1
ATOM 2630 C CA . LYS A 1 350 ? -3.150 8.826 -11.461 1.00 81.31 350 LYS A CA 1
ATOM 2631 C C . LYS A 1 350 ? -1.779 8.250 -11.792 1.00 81.31 350 LYS A C 1
ATOM 2633 O O . LYS A 1 350 ? -1.668 7.032 -11.961 1.00 81.31 350 LYS A O 1
ATOM 2638 N N . GLY A 1 351 ? -0.775 9.121 -11.876 1.00 85.12 351 GLY A N 1
ATOM 2639 C CA . GLY A 1 351 ? 0.621 8.750 -12.096 1.00 85.12 351 GLY A CA 1
ATOM 2640 C C . GLY A 1 351 ? 1.316 8.362 -10.792 1.00 85.12 351 GLY A C 1
ATOM 2641 O O . GLY A 1 351 ? 1.211 9.070 -9.794 1.00 85.12 351 GLY A O 1
ATOM 2642 N N . VAL A 1 352 ? 2.029 7.241 -10.812 1.00 90.31 352 VAL A N 1
ATOM 2643 C CA . VAL A 1 352 ? 2.904 6.769 -9.736 1.00 90.31 352 VAL A CA 1
ATOM 2644 C C . VAL A 1 352 ? 4.331 6.783 -10.262 1.00 90.31 352 VAL A C 1
ATOM 2646 O O . VAL A 1 352 ? 4.609 6.179 -11.299 1.00 90.31 352 VAL A O 1
ATOM 2649 N N . LEU A 1 353 ? 5.222 7.471 -9.552 1.00 92.94 353 LEU A N 1
ATOM 2650 C CA . LEU A 1 353 ? 6.655 7.448 -9.829 1.00 92.94 353 LEU A CA 1
ATOM 2651 C C . LEU A 1 353 ? 7.312 6.327 -9.029 1.00 92.94 353 LEU A C 1
ATOM 2653 O O . LEU A 1 353 ? 7.049 6.173 -7.837 1.00 92.94 353 LEU A O 1
ATOM 2657 N N . LEU A 1 354 ? 8.166 5.563 -9.699 1.00 91.06 354 LEU A N 1
ATOM 2658 C CA . LEU A 1 354 ? 9.004 4.524 -9.112 1.00 91.06 354 LEU A CA 1
ATOM 2659 C C . LEU A 1 354 ? 10.461 4.914 -9.344 1.00 91.06 354 LEU A C 1
ATOM 2661 O O . LEU A 1 354 ? 10.797 5.302 -10.464 1.00 91.06 354 LEU A O 1
ATOM 2665 N N . SER A 1 355 ? 11.292 4.831 -8.307 1.00 87.56 355 SER A N 1
ATOM 2666 C CA . SER A 1 355 ? 12.738 5.096 -8.332 1.00 87.56 355 SER A CA 1
ATOM 2667 C C . SER A 1 355 ? 13.548 3.813 -8.394 1.00 87.56 355 SER A C 1
ATOM 2669 O O . SER A 1 355 ? 13.230 2.913 -7.582 1.00 87.56 355 SER A O 1
#

Secondary structure (DSSP, 8-state):
----EEEEE---HHHHHHHHHHHHTT-EEEEE-SGGGGGGS-GGGSSEEEE-STT-S----TT-EEEEEEEE-SS--TTSPEEEEEEEEETTSPPEEEEEEEEPPPTT-BHHHHHHHHHHHHHHHHHHHHHHHHH-TTHHHHS-PBPPPSSPEE-GGGGGGGGG-BGGG----HHHHHHTTS-HHHHHHHHHHHTTTSEEEEETTEEEEHHHHHHHHHHHHHHHHHHHTT-SSS-EEEEE--SSHHHHHHHHHHHHTTPEEEE--TTS-HHHHHHHHHHTT-SEEEESS-----TTSEEEE-TT--SS-B-TT--B-TTSSTTS-S--S---TTS--EEEEE--TTSSPEEEEE-

pLDDT: mean 87.9, std 11.85, range [35.69, 98.31]

Solvent-accessible surface area (backbone atoms only — not comparable to full-atom values): 19875 Å² total; per-residue (Å²): 114,56,74,42,43,33,38,36,43,31,66,43,69,40,60,59,50,38,50,53,53,44,43,75,74,58,32,47,71,46,80,33,62,48,79,77,47,53,84,80,51,72,69,61,77,35,69,32,36,37,32,28,53,61,57,62,86,68,81,91,41,62,73,35,42,35,36,38,41,33,26,52,63,62,82,83,48,30,80,39,62,48,42,36,34,42,28,33,35,50,40,89,50,74,81,40,28,58,44,75,45,82,35,69,47,31,93,83,12,39,7,42,58,36,42,52,51,48,35,49,57,50,29,54,51,50,52,51,53,52,53,45,39,33,66,33,89,62,36,74,84,68,52,72,68,48,84,75,71,91,52,55,75,36,26,51,61,68,48,58,62,32,48,81,38,40,67,80,68,75,69,90,42,70,71,55,57,58,58,59,74,52,52,70,62,59,55,49,45,51,50,29,51,79,40,29,84,43,76,66,45,76,52,97,86,43,76,35,28,22,40,57,45,49,24,36,14,50,54,48,34,71,64,46,51,70,76,53,69,84,50,88,71,80,44,28,36,32,38,36,48,66,97,48,71,66,38,58,20,48,54,53,20,35,49,17,55,52,20,21,35,25,82,36,66,68,89,51,57,60,69,61,53,50,52,51,40,62,74,62,59,37,54,34,38,38,32,52,79,90,74,83,73,70,88,89,46,48,74,46,74,52,73,81,65,61,54,56,55,64,52,99,78,71,53,86,45,77,65,85,44,68,81,60,74,57,65,74,44,84,87,59,80,84,46,55,42,34,41,48,72,44,82,32,100,82,73,55,68,47,76,45,79,40,85

Nearest PDB structures (foldseek):
  8www-assembly1_A  TM=7.864E-01  e=7.975E-10  Str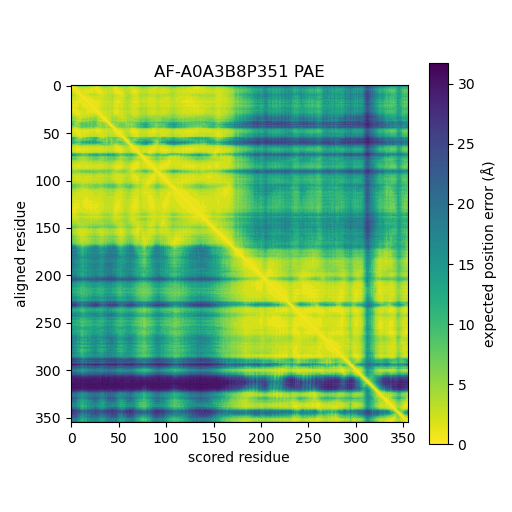eptomyces yokosukanensis
  9be3-assembly2_B  TM=4.076E-01  e=3.872E-14  Brevibacillus parabrevis
  9be3-assembly1_A  TM=4.086E-01  e=3.243E-14  Brevibacillus parabrevis
  8hlk-assembly1_A-2  TM=5.357E-01  e=1.068E-10  Microcystis aeruginosa
  4m46-assembly1_A  TM=6.428E-01  e=1.743E-05  Lampyris turkestanicus

Radius of gyration: 31.39 Å; Cα contacts (8 Å, |Δi|>4): 637; chains: 1; bounding box: 65×38×87 Å

Sequence (355 aa):
MRRLDILLCGSSLALSRLAGELRQMGHQVHLLQTPASFDHWQLHASDLIVDDATLAPWPELGETRQLSLQAAADQLSPMAAVQMLVLTREGEQPWQCLERLDVPEEASGNGADLVLNAMQEMVEAAAAHISGFSRNEAYFSQCRLQALPANPLAGLDQLDRLAFTHRCNATDVPALTTAAATSFIAHLAHAMVVHQHAPALLIEGRQVSYRELHAMTVAIQERLLPLLADQHGQAVVAVALGKGLALYASVLAVLGCGAVYLPLDPQHPLERRQMIVEHAQASVIIHEGDLGFSANHHALDVGHLSAVHHGADGHAAVALAAHQSLMRSAWDSQRACVAIYTSGTTGVPKGVLLS